Protein AF-A0A7S1T0Q4-F1 (afdb_monomer_lite)

Sequence (195 aa):
PMGANMWEQARIMQGCPAPGSELTEDYNPLEAGLYHAVSLAKGCYIGQETVAKVHNLGAGKQQLWGLYASKACQCGDAVTSADGAKLGTVTSATTKPDGGHFALAYLKCKIKGKEVGLAPGLEVAVAGEPATLAALPYATREFLPQDLPSAKDEKKEAAVEDEDAAAAAKAAKMKAMQERLAAYQAQMAAAKDKK

Structure (mmCIF, N/CA/C/O backbone):
data_AF-A0A7S1T0Q4-F1
#
_entry.id   AF-A0A7S1T0Q4-F1
#
loop_
_atom_site.group_PDB
_atom_site.id
_atom_site.type_symbol
_atom_site.label_atom_id
_atom_site.label_alt_id
_atom_site.label_comp_id
_atom_site.label_asym_id
_atom_site.label_entity_id
_atom_site.label_seq_id
_atom_site.pdbx_PDB_ins_code
_atom_site.Cartn_x
_atom_site.Cartn_y
_atom_site.Cartn_z
_atom_site.occupancy
_atom_site.B_iso_or_equiv
_atom_site.auth_seq_id
_atom_site.auth_comp_id
_atom_site.auth_asym_id
_atom_site.auth_atom_id
_atom_site.pdbx_PDB_model_num
ATOM 1 N N . PRO A 1 1 ? 5.748 -22.481 20.188 1.00 68.25 1 PRO A N 1
ATOM 2 C CA . PRO A 1 1 ? 5.669 -22.165 18.739 1.00 68.25 1 PRO A CA 1
ATOM 3 C C . PRO A 1 1 ? 4.732 -20.969 18.545 1.00 68.25 1 PRO A C 1
ATOM 5 O O . PRO A 1 1 ? 3.729 -20.889 19.249 1.00 68.25 1 PRO A O 1
ATOM 8 N N . MET A 1 2 ? 5.068 -20.031 17.659 1.00 78.50 2 MET A N 1
ATOM 9 C CA . MET A 1 2 ? 4.182 -18.912 17.323 1.00 78.50 2 MET A CA 1
ATOM 10 C C . MET A 1 2 ? 3.090 -19.417 16.365 1.00 78.50 2 MET A C 1
ATOM 12 O O . MET A 1 2 ? 3.409 -20.047 15.361 1.00 78.50 2 MET A O 1
ATOM 16 N N . GLY A 1 3 ? 1.813 -19.211 16.701 1.00 88.81 3 GLY A N 1
ATOM 17 C CA . GLY A 1 3 ? 0.686 -19.605 15.845 1.00 88.81 3 GLY A CA 1
ATOM 18 C C . GLY A 1 3 ? 0.478 -18.647 14.665 1.00 88.81 3 GLY A C 1
ATOM 19 O O . GLY A 1 3 ? 0.919 -17.500 14.718 1.00 88.81 3 GLY A O 1
ATOM 20 N N . ALA A 1 4 ? -0.240 -19.096 13.630 1.00 87.81 4 ALA A N 1
ATOM 21 C CA . ALA A 1 4 ? -0.467 -18.337 12.392 1.00 87.81 4 ALA A CA 1
ATOM 22 C C . ALA A 1 4 ? -1.041 -16.924 12.625 1.00 87.81 4 ALA A C 1
ATOM 24 O O . ALA A 1 4 ? -0.580 -15.967 12.013 1.00 87.81 4 ALA A O 1
ATOM 25 N N . ASN A 1 5 ? -1.968 -16.764 13.574 1.00 88.44 5 ASN A N 1
ATOM 26 C CA . ASN A 1 5 ? -2.568 -15.458 13.886 1.00 88.44 5 ASN A CA 1
ATOM 27 C C . ASN A 1 5 ? -1.550 -14.452 14.442 1.00 88.44 5 ASN A C 1
ATOM 29 O O . ASN A 1 5 ? -1.626 -13.261 14.159 1.00 88.44 5 ASN A O 1
ATOM 33 N N . MET A 1 6 ? -0.591 -14.933 15.234 1.00 90.25 6 MET A N 1
ATOM 34 C CA . MET A 1 6 ? 0.438 -14.087 15.838 1.00 90.25 6 MET A CA 1
ATOM 35 C C . MET A 1 6 ? 1.502 -13.695 14.807 1.00 90.25 6 MET A C 1
ATOM 37 O O . MET A 1 6 ? 1.998 -12.572 14.833 1.00 90.25 6 MET A O 1
ATOM 41 N N . TRP A 1 7 ? 1.796 -14.590 13.859 1.00 91.56 7 TRP A N 1
ATOM 42 C CA . TRP A 1 7 ? 2.614 -14.266 12.693 1.00 91.56 7 TRP A CA 1
ATOM 43 C C . TRP A 1 7 ? 1.954 -13.194 11.819 1.00 91.56 7 TRP A C 1
ATOM 45 O O . TRP A 1 7 ? 2.591 -12.198 11.486 1.00 91.56 7 TRP A O 1
ATOM 55 N N . GLU A 1 8 ? 0.669 -13.361 11.503 1.00 92.25 8 GLU A N 1
ATOM 56 C CA . GLU A 1 8 ? -0.076 -12.406 10.679 1.00 92.25 8 GLU A CA 1
ATOM 57 C C . GLU A 1 8 ? -0.148 -11.028 11.346 1.00 92.25 8 GLU A C 1
ATOM 59 O O . GLU A 1 8 ? 0.110 -10.005 10.715 1.00 92.25 8 GLU A O 1
ATOM 64 N N . GLN A 1 9 ? -0.394 -10.990 12.656 1.00 92.75 9 GLN A N 1
ATOM 65 C CA . GLN A 1 9 ? -0.341 -9.757 13.434 1.00 92.75 9 GLN A CA 1
ATOM 66 C C . GLN A 1 9 ? 1.035 -9.082 13.350 1.00 92.75 9 GLN A C 1
ATOM 68 O O . GLN A 1 9 ? 1.103 -7.882 13.086 1.00 92.75 9 GLN A O 1
ATOM 73 N N . ALA A 1 10 ? 2.126 -9.831 13.531 1.00 92.19 10 ALA A N 1
ATOM 74 C CA . ALA A 1 10 ? 3.478 -9.285 13.442 1.00 92.19 10 ALA A CA 1
ATOM 75 C C . ALA A 1 10 ? 3.794 -8.752 12.034 1.00 92.19 10 ALA A C 1
ATOM 77 O O . ALA A 1 10 ? 4.354 -7.663 11.904 1.00 92.19 10 ALA A O 1
ATOM 78 N N . ARG A 1 11 ? 3.385 -9.475 10.984 1.00 94.00 11 ARG A N 1
ATOM 79 C CA . ARG A 1 11 ? 3.522 -9.054 9.584 1.00 94.00 11 ARG A CA 1
ATOM 80 C C . ARG A 1 11 ? 2.819 -7.723 9.333 1.00 94.00 11 ARG A C 1
ATOM 82 O O . ARG A 1 11 ? 3.442 -6.789 8.824 1.00 94.00 11 ARG A O 1
ATOM 89 N N . ILE A 1 12 ? 1.541 -7.647 9.707 1.00 94.56 12 ILE A N 1
ATOM 90 C CA . ILE A 1 12 ? 0.710 -6.456 9.528 1.00 94.56 12 ILE A CA 1
ATOM 91 C C . ILE A 1 12 ? 1.336 -5.277 10.278 1.00 94.56 12 ILE A C 1
ATOM 93 O O . ILE A 1 12 ? 1.513 -4.217 9.691 1.00 94.56 12 ILE A O 1
ATOM 97 N N . MET A 1 13 ? 1.759 -5.468 11.532 1.00 92.44 13 MET A N 1
ATOM 98 C CA . MET A 1 13 ? 2.399 -4.416 12.334 1.00 92.44 13 MET A CA 1
ATOM 99 C C . MET A 1 13 ? 3.740 -3.931 11.767 1.00 92.44 13 MET A C 1
ATOM 101 O O . MET A 1 13 ? 4.075 -2.760 11.921 1.00 92.44 13 MET A O 1
ATOM 105 N N . GLN A 1 14 ? 4.508 -4.802 11.111 1.00 92.50 14 GLN A N 1
ATOM 106 C CA . GLN A 1 14 ? 5.739 -4.414 10.412 1.00 92.50 14 GLN A CA 1
ATOM 107 C C . GLN A 1 14 ? 5.466 -3.729 9.065 1.00 92.50 14 GLN A C 1
ATOM 109 O O . GLN A 1 14 ? 6.371 -3.126 8.488 1.00 92.50 14 GLN A O 1
ATOM 114 N N . GLY A 1 15 ? 4.236 -3.805 8.551 1.00 92.56 15 GLY A N 1
ATOM 115 C CA . GLY A 1 15 ? 3.901 -3.318 7.217 1.00 92.56 15 GLY A CA 1
ATOM 116 C C . GLY A 1 15 ? 4.471 -4.167 6.093 1.00 92.56 15 GLY A C 1
ATOM 117 O O . GLY A 1 15 ? 4.740 -3.639 5.020 1.00 92.56 15 GLY A O 1
ATOM 118 N N . CYS A 1 16 ? 4.700 -5.457 6.342 1.00 93.50 16 CYS A N 1
ATOM 119 C CA . CYS A 1 16 ? 5.232 -6.368 5.338 1.00 93.50 16 CYS A CA 1
ATOM 120 C C . CYS A 1 16 ? 4.089 -6.856 4.428 1.00 93.50 16 CYS A C 1
ATOM 122 O O . CYS A 1 16 ? 3.198 -7.546 4.924 1.00 93.50 16 CYS A O 1
ATOM 124 N N . PRO A 1 17 ? 4.060 -6.517 3.128 1.00 93.62 17 PRO A N 1
ATOM 125 C CA . PRO A 1 17 ? 2.973 -6.911 2.231 1.00 93.62 17 PRO A CA 1
ATOM 126 C C . PRO A 1 17 ? 2.975 -8.427 1.962 1.00 93.62 17 PRO A C 1
ATOM 128 O O . PRO A 1 17 ? 4.034 -9.051 1.911 1.00 93.62 17 PRO A O 1
ATOM 131 N N . ALA A 1 18 ? 1.791 -9.030 1.795 1.00 93.69 18 ALA A N 1
ATOM 132 C CA . ALA A 1 18 ? 1.636 -10.472 1.566 1.00 93.69 18 ALA A CA 1
ATOM 133 C C . ALA A 1 18 ? 0.936 -10.794 0.238 1.00 93.69 18 ALA A C 1
ATOM 135 O O . ALA A 1 18 ? 0.052 -10.041 -0.188 1.00 93.69 18 ALA A O 1
ATOM 136 N N . PRO A 1 19 ? 1.267 -11.946 -0.381 1.00 92.12 19 PRO A N 1
ATOM 137 C CA . PRO A 1 19 ? 0.495 -12.514 -1.482 1.00 92.12 19 PRO A CA 1
ATOM 138 C C . PRO A 1 19 ? -0.978 -12.690 -1.114 1.00 92.12 19 PRO A C 1
ATOM 140 O O . PRO A 1 19 ? -1.292 -13.221 -0.051 1.00 92.12 19 PRO A O 1
ATOM 143 N N . GLY A 1 20 ? -1.874 -12.263 -2.003 1.00 89.38 20 GLY A N 1
ATOM 144 C CA . GLY A 1 20 ? -3.323 -12.405 -1.822 1.00 89.38 20 GLY A CA 1
ATOM 145 C C . GLY A 1 20 ? -3.986 -11.313 -0.975 1.00 89.38 20 GLY A C 1
ATOM 146 O O . GLY A 1 20 ? -5.212 -11.242 -0.976 1.00 89.38 20 GLY A O 1
ATOM 147 N N . SER A 1 21 ? -3.204 -10.447 -0.320 1.00 90.44 21 SER A N 1
ATOM 148 C CA . SER A 1 21 ? -3.706 -9.265 0.395 1.00 90.44 21 SER A CA 1
ATOM 149 C C . SER A 1 21 ? -3.212 -7.979 -0.268 1.00 90.44 21 SER A C 1
ATOM 151 O O . SER A 1 21 ? -3.942 -7.346 -1.022 1.00 90.44 21 SER A O 1
ATOM 153 N N . GLU A 1 22 ? -1.959 -7.588 -0.021 1.00 93.81 22 GLU A N 1
ATOM 154 C CA . GLU A 1 22 ? -1.372 -6.370 -0.597 1.00 93.81 22 GLU A CA 1
ATOM 155 C C . GLU A 1 22 ? -0.718 -6.624 -1.955 1.00 93.81 22 GLU A C 1
ATOM 157 O O . GLU A 1 22 ? -0.615 -5.702 -2.762 1.00 93.81 22 GLU A O 1
ATOM 162 N N . LEU A 1 23 ? -0.250 -7.852 -2.192 1.00 92.56 23 LEU A N 1
ATOM 163 C CA . LEU A 1 23 ? 0.369 -8.267 -3.447 1.00 92.56 23 LEU A CA 1
ATOM 164 C C . LEU A 1 23 ? -0.668 -9.030 -4.273 1.00 92.56 23 LEU A C 1
ATOM 166 O O . LEU A 1 23 ? -0.784 -10.257 -4.179 1.00 92.56 23 LEU A O 1
ATOM 170 N N . THR A 1 24 ? -1.438 -8.274 -5.049 1.00 91.19 24 THR A N 1
ATOM 171 C CA . THR A 1 24 ? -2.399 -8.771 -6.042 1.00 91.19 24 THR A CA 1
ATOM 172 C C . THR A 1 24 ? -2.023 -8.249 -7.429 1.00 91.19 24 THR A C 1
ATOM 174 O O . THR A 1 24 ? -1.083 -7.468 -7.576 1.00 91.19 24 THR A O 1
ATOM 177 N N . GLU A 1 25 ? -2.760 -8.661 -8.459 1.00 89.31 25 GLU A N 1
ATOM 178 C CA . GLU A 1 25 ? -2.579 -8.156 -9.828 1.00 89.31 25 GLU A CA 1
ATOM 179 C C . GLU A 1 25 ? -2.961 -6.669 -9.974 1.00 89.31 25 GLU A C 1
ATOM 181 O O . GLU A 1 25 ? -2.610 -6.032 -10.967 1.00 89.31 25 GLU A O 1
ATOM 186 N N . ASP A 1 26 ? -3.640 -6.096 -8.975 1.00 87.38 26 ASP A N 1
ATOM 187 C CA . ASP A 1 26 ? -4.112 -4.709 -8.989 1.00 87.38 26 ASP A CA 1
ATOM 188 C C . ASP A 1 26 ? -3.027 -3.693 -8.602 1.00 87.38 26 ASP A C 1
ATOM 190 O O . ASP A 1 26 ? -3.170 -2.498 -8.885 1.00 87.38 26 ASP A O 1
ATOM 194 N N . TYR A 1 27 ? -1.958 -4.149 -7.938 1.00 89.69 27 TYR A N 1
ATOM 195 C CA . TYR A 1 27 ? -0.958 -3.290 -7.306 1.00 89.69 27 TYR A CA 1
ATOM 196 C C . TYR A 1 27 ? 0.444 -3.532 -7.860 1.00 89.69 27 TYR A C 1
ATOM 198 O O . TYR A 1 27 ? 0.892 -4.663 -8.042 1.00 89.69 27 TYR A O 1
ATOM 206 N N . ASN A 1 28 ? 1.183 -2.446 -8.087 1.00 89.94 28 ASN A N 1
ATOM 207 C CA . ASN A 1 28 ? 2.586 -2.536 -8.482 1.00 89.94 28 ASN A CA 1
ATOM 208 C C . ASN A 1 28 ? 3.486 -2.719 -7.238 1.00 89.94 28 ASN A C 1
ATOM 210 O O . ASN A 1 28 ? 3.227 -2.083 -6.212 1.00 89.94 28 ASN A O 1
ATOM 214 N N . PRO A 1 29 ? 4.584 -3.496 -7.317 1.00 90.25 29 PRO A N 1
ATOM 215 C CA . PRO A 1 29 ? 5.586 -3.593 -6.251 1.00 90.25 29 PRO A CA 1
ATOM 216 C C . PRO A 1 29 ? 6.048 -2.250 -5.660 1.00 90.25 29 PRO A C 1
ATOM 218 O O . PRO A 1 29 ? 6.252 -2.146 -4.451 1.00 90.25 29 PRO A O 1
ATOM 221 N N . LEU A 1 30 ? 6.178 -1.203 -6.482 1.00 90.75 30 LEU A N 1
ATOM 222 C CA . LEU A 1 30 ? 6.546 0.131 -5.994 1.00 90.75 30 LEU A CA 1
ATOM 223 C C . LEU A 1 30 ? 5.423 0.774 -5.171 1.00 90.75 30 LEU A C 1
ATOM 225 O O . LEU A 1 30 ? 5.687 1.414 -4.158 1.00 90.75 30 LEU A O 1
ATOM 229 N N . GLU A 1 31 ? 4.161 0.558 -5.542 1.00 91.94 31 GLU A N 1
ATOM 230 C CA . GLU A 1 31 ? 3.016 1.037 -4.756 1.00 91.94 31 GLU A CA 1
ATOM 231 C C . GLU A 1 31 ? 2.938 0.316 -3.400 1.00 91.94 31 GLU A C 1
ATOM 233 O O . GLU A 1 31 ? 2.582 0.936 -2.397 1.00 91.94 31 GLU A O 1
ATOM 238 N N . ALA A 1 32 ? 3.345 -0.958 -3.346 1.00 92.56 32 ALA A N 1
ATOM 239 C CA . ALA A 1 32 ? 3.477 -1.741 -2.114 1.00 92.56 32 ALA A CA 1
ATOM 240 C C . ALA A 1 32 ? 4.683 -1.329 -1.239 1.00 92.56 32 ALA A C 1
ATOM 242 O O . ALA A 1 32 ? 4.847 -1.842 -0.133 1.00 92.56 32 ALA A O 1
ATOM 243 N N . GLY A 1 33 ? 5.534 -0.415 -1.721 1.00 91.00 33 GLY A N 1
ATOM 244 C CA . GLY A 1 33 ? 6.732 0.047 -1.019 1.00 91.00 33 GLY A CA 1
ATOM 245 C C . GLY A 1 33 ? 7.884 -0.963 -1.012 1.00 91.00 33 GLY A C 1
ATOM 246 O O . GLY A 1 33 ? 8.712 -0.969 -0.105 1.00 91.00 33 GLY A O 1
ATOM 247 N N . LEU A 1 34 ? 7.961 -1.820 -2.031 1.00 91.69 34 LEU A N 1
ATOM 248 C CA . LEU A 1 34 ? 9.016 -2.826 -2.187 1.00 91.69 34 LEU A CA 1
ATOM 249 C C . LEU A 1 34 ? 10.209 -2.315 -3.009 1.00 91.69 34 LEU A C 1
ATOM 251 O O . LEU A 1 34 ? 10.830 -3.075 -3.751 1.00 91.69 34 LEU A O 1
ATOM 255 N N . TYR A 1 35 ? 10.565 -1.034 -2.883 1.00 90.25 35 TYR A N 1
ATOM 256 C CA . TYR A 1 35 ? 11.666 -0.437 -3.653 1.00 90.25 35 TYR A CA 1
ATOM 257 C C . TYR A 1 35 ? 13.001 -1.137 -3.383 1.00 90.25 35 TYR A C 1
ATOM 259 O O . TYR A 1 35 ? 13.801 -1.317 -4.291 1.00 90.25 35 TYR A O 1
ATOM 267 N N . HIS A 1 36 ? 13.224 -1.598 -2.151 1.00 88.31 36 HIS A N 1
ATOM 268 C CA . HIS A 1 36 ? 14.421 -2.355 -1.777 1.00 88.31 36 HIS A CA 1
ATOM 269 C C . HIS A 1 36 ? 14.472 -3.777 -2.373 1.00 88.31 36 HIS A C 1
ATOM 271 O O . HIS A 1 36 ? 15.513 -4.430 -2.319 1.00 88.31 36 HIS A O 1
ATOM 277 N N . ALA A 1 37 ? 13.350 -4.303 -2.873 1.00 88.31 37 ALA A N 1
ATOM 278 C CA . ALA A 1 37 ? 13.251 -5.648 -3.443 1.00 88.31 37 ALA A CA 1
ATOM 279 C C . ALA A 1 37 ? 13.296 -5.641 -4.979 1.00 88.31 37 ALA A C 1
ATOM 281 O O . ALA A 1 37 ? 13.348 -6.703 -5.599 1.00 88.31 37 ALA A O 1
ATOM 282 N N . VAL A 1 38 ? 13.285 -4.455 -5.591 1.00 88.38 38 VAL A N 1
ATOM 283 C CA . VAL A 1 38 ? 13.266 -4.264 -7.038 1.00 88.38 38 VAL A CA 1
ATOM 284 C C . VAL A 1 38 ? 14.511 -3.497 -7.456 1.00 88.38 38 VAL A C 1
ATOM 286 O O . VAL A 1 38 ? 14.935 -2.563 -6.788 1.00 88.38 38 VAL A O 1
ATOM 289 N N . SER A 1 39 ? 15.107 -3.893 -8.576 1.00 87.00 39 SER A N 1
ATOM 290 C CA . SER A 1 39 ? 16.299 -3.238 -9.105 1.00 87.00 39 SER A CA 1
ATOM 291 C C . SER A 1 39 ? 16.034 -2.749 -10.512 1.00 87.00 39 SER A C 1
ATOM 293 O O . SER A 1 39 ? 15.504 -3.500 -11.325 1.00 87.00 39 SER A O 1
ATOM 295 N N . LEU A 1 40 ? 16.393 -1.507 -10.809 1.00 85.31 40 LEU A N 1
ATOM 296 C CA . LEU A 1 40 ? 16.330 -0.970 -12.167 1.00 85.31 40 LEU A CA 1
ATOM 297 C C . LEU A 1 40 ? 17.636 -1.236 -12.926 1.00 85.31 40 LEU A C 1
ATOM 299 O O . LEU A 1 40 ? 17.610 -1.358 -14.143 1.00 85.31 40 LEU A O 1
ATOM 303 N N . ALA A 1 41 ? 18.751 -1.396 -12.207 1.00 82.56 41 ALA A N 1
ATOM 304 C CA . ALA A 1 41 ? 20.081 -1.621 -12.775 1.00 82.56 41 ALA A CA 1
ATOM 305 C C . ALA A 1 41 ? 20.406 -3.090 -13.103 1.00 82.56 41 ALA A C 1
ATOM 307 O O . ALA A 1 41 ? 21.362 -3.377 -13.827 1.00 82.56 41 ALA A O 1
ATOM 308 N N . LYS A 1 42 ? 19.664 -4.053 -12.541 1.00 78.50 42 LYS A N 1
ATOM 309 C CA . LYS A 1 42 ? 19.877 -5.476 -12.850 1.00 78.50 42 LYS A CA 1
ATOM 310 C C . LYS A 1 42 ? 19.369 -5.780 -14.264 1.00 78.50 42 LYS A C 1
ATOM 312 O O . LYS A 1 42 ? 18.449 -5.132 -14.752 1.00 78.50 42 LYS A O 1
ATOM 317 N N . GLY A 1 43 ? 20.008 -6.748 -14.929 1.00 77.94 43 GLY A N 1
ATOM 318 C CA . GLY A 1 43 ? 19.675 -7.131 -16.307 1.00 77.94 43 GLY A CA 1
ATOM 319 C C . GLY A 1 43 ? 18.223 -7.596 -16.478 1.00 77.94 43 GLY A C 1
ATOM 320 O O . GLY A 1 43 ? 17.515 -7.764 -15.494 1.00 77.94 43 GLY A O 1
ATOM 321 N N . CYS A 1 44 ? 17.810 -7.846 -17.723 1.00 84.81 44 CYS A N 1
ATOM 322 C CA . CYS A 1 44 ? 16.416 -8.109 -18.100 1.00 84.81 44 CYS A CA 1
ATOM 323 C C . CYS A 1 44 ? 15.735 -9.188 -17.234 1.00 84.81 44 CYS A C 1
ATOM 325 O O . CYS A 1 44 ? 16.030 -10.381 -17.360 1.00 84.81 44 CYS A O 1
ATOM 327 N N . TYR A 1 45 ? 14.807 -8.763 -16.374 1.00 89.44 45 TYR A N 1
ATOM 328 C CA . TYR A 1 45 ? 13.887 -9.641 -15.651 1.00 89.44 45 TYR A CA 1
ATOM 329 C C . TYR A 1 45 ? 12.432 -9.329 -16.007 1.00 89.44 45 TYR A C 1
ATOM 331 O O . TYR A 1 45 ? 12.076 -8.235 -16.450 1.00 89.44 45 TYR A O 1
ATOM 339 N N . ILE A 1 46 ? 11.567 -10.321 -15.804 1.00 88.94 46 ILE A N 1
ATOM 340 C CA . ILE A 1 46 ? 10.146 -10.225 -16.144 1.00 88.94 46 ILE A CA 1
ATOM 341 C C . ILE A 1 46 ? 9.503 -9.082 -15.350 1.00 88.94 46 ILE A C 1
ATOM 343 O O . ILE A 1 46 ? 9.565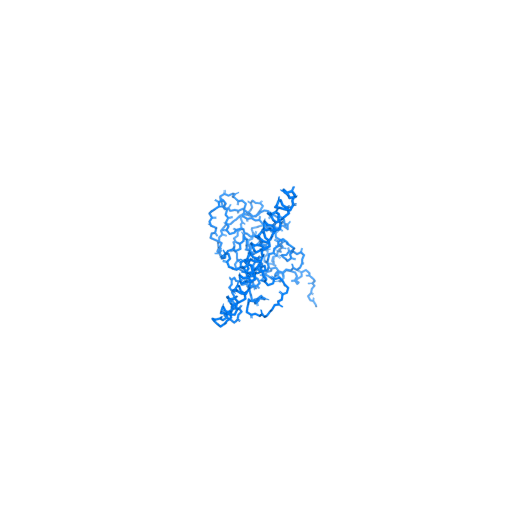 -9.054 -14.123 1.00 88.94 46 ILE A O 1
ATOM 347 N N . GLY A 1 47 ? 8.861 -8.153 -16.059 1.00 84.94 47 GLY A N 1
ATOM 348 C CA . GLY A 1 47 ? 8.158 -7.018 -15.458 1.00 84.94 47 GLY A CA 1
ATOM 349 C C . GLY A 1 47 ? 9.019 -5.774 -15.213 1.00 84.94 47 GLY A C 1
ATOM 350 O O . GLY A 1 47 ? 8.463 -4.746 -14.823 1.00 84.94 47 GLY A O 1
ATOM 351 N N . GLN A 1 48 ? 10.328 -5.815 -15.499 1.00 87.56 48 GLN A N 1
ATOM 352 C CA . GLN A 1 48 ? 11.231 -4.666 -15.337 1.00 87.56 48 GLN A CA 1
ATOM 353 C C . GLN A 1 48 ? 10.742 -3.425 -16.092 1.00 87.56 48 GLN A C 1
ATOM 355 O O . GLN A 1 48 ? 10.704 -2.341 -15.519 1.00 87.56 48 GLN A O 1
ATOM 360 N N . GLU A 1 49 ? 10.283 -3.583 -17.336 1.00 86.69 49 GLU A N 1
ATOM 361 C CA . GLU A 1 49 ? 9.753 -2.476 -18.147 1.00 86.69 49 GLU A CA 1
ATOM 362 C C . GLU A 1 49 ? 8.578 -1.762 -17.465 1.00 86.69 49 GLU A C 1
ATOM 364 O O . GLU A 1 49 ? 8.469 -0.536 -17.490 1.00 86.69 49 GLU A O 1
ATOM 369 N N . THR A 1 50 ? 7.697 -2.526 -16.813 1.00 86.38 50 THR A N 1
ATOM 370 C CA . THR A 1 50 ? 6.520 -1.968 -16.135 1.00 86.38 50 THR A CA 1
ATOM 371 C C . THR A 1 50 ? 6.931 -1.177 -14.898 1.00 86.38 50 THR A C 1
ATOM 373 O O . THR A 1 50 ? 6.403 -0.091 -14.656 1.00 86.38 50 THR A O 1
ATOM 376 N N . VAL A 1 51 ? 7.900 -1.686 -14.135 1.00 87.44 51 VAL A N 1
ATOM 377 C CA . VAL A 1 51 ? 8.462 -0.985 -12.975 1.00 87.44 51 VAL A CA 1
ATOM 378 C C . VAL A 1 51 ? 9.192 0.285 -13.416 1.00 87.44 51 VAL A C 1
ATOM 380 O O . VAL A 1 51 ? 8.910 1.357 -12.880 1.00 87.44 51 VAL A O 1
ATOM 383 N N . ALA A 1 52 ? 10.078 0.190 -14.409 1.00 85.88 52 ALA A N 1
ATOM 384 C CA . ALA A 1 52 ? 10.845 1.320 -14.929 1.00 85.88 52 ALA A CA 1
ATOM 385 C C . ALA A 1 52 ? 9.923 2.431 -15.447 1.00 85.88 52 ALA A C 1
ATOM 387 O O . ALA A 1 52 ? 10.113 3.605 -15.137 1.00 85.88 52 ALA A O 1
ATOM 388 N N . LYS A 1 53 ? 8.842 2.065 -16.144 1.00 86.25 53 LYS A N 1
ATOM 389 C CA . LYS A 1 53 ? 7.827 3.017 -16.603 1.00 86.25 53 LYS A CA 1
ATOM 390 C C . LYS A 1 53 ? 7.141 3.750 -15.452 1.00 86.25 53 LYS A C 1
ATOM 392 O O . LYS A 1 53 ? 6.950 4.961 -15.535 1.00 86.25 53 LYS A O 1
ATOM 397 N N . VAL A 1 54 ? 6.762 3.041 -14.386 1.00 86.12 54 VAL A N 1
ATOM 398 C CA . VAL A 1 54 ? 6.150 3.666 -13.201 1.00 86.12 54 VAL A CA 1
ATOM 399 C C . VAL A 1 54 ? 7.140 4.589 -12.493 1.00 86.12 54 VAL A C 1
ATOM 401 O O . VAL A 1 54 ? 6.754 5.689 -12.102 1.00 86.12 54 VAL A O 1
ATOM 404 N N . HIS A 1 55 ? 8.409 4.189 -12.391 1.00 84.81 55 HIS A N 1
ATOM 405 C CA . HIS A 1 55 ? 9.467 5.035 -11.845 1.00 84.81 55 HIS A CA 1
ATOM 406 C C . HIS A 1 55 ? 9.667 6.319 -12.668 1.00 84.81 55 HIS A C 1
ATOM 408 O O . HIS A 1 55 ? 9.643 7.411 -12.107 1.00 84.81 55 HIS A O 1
ATOM 414 N N . ASN A 1 56 ? 9.767 6.209 -13.996 1.00 83.69 56 ASN A N 1
ATOM 415 C CA . ASN A 1 56 ? 10.005 7.348 -14.891 1.00 83.69 56 ASN A CA 1
ATOM 416 C C . ASN A 1 56 ? 8.839 8.348 -14.917 1.00 83.69 56 ASN A C 1
ATOM 418 O O . ASN A 1 56 ? 9.041 9.537 -15.148 1.00 83.69 56 ASN A O 1
ATOM 422 N N . LEU A 1 57 ? 7.613 7.890 -14.645 1.00 82.81 57 LEU A N 1
ATOM 423 C CA . LEU A 1 57 ? 6.444 8.761 -14.481 1.00 82.81 57 LEU A CA 1
ATOM 424 C C . LEU A 1 57 ? 6.466 9.558 -13.162 1.00 82.81 57 LEU A C 1
ATOM 426 O O . LEU A 1 57 ? 5.652 10.466 -12.988 1.00 82.81 57 LEU A O 1
ATOM 430 N N . GLY A 1 58 ? 7.378 9.241 -12.237 1.00 68.12 58 GLY A N 1
ATOM 431 C CA . GLY A 1 58 ? 7.692 10.044 -11.054 1.00 68.12 58 GLY A CA 1
ATOM 432 C C . GLY A 1 58 ? 6.689 9.967 -9.901 1.00 68.12 58 GLY 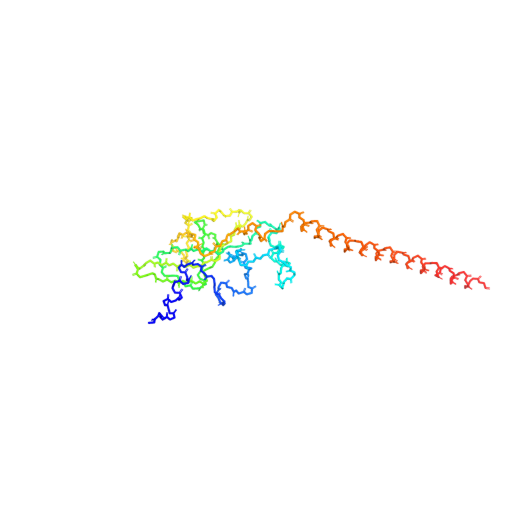A C 1
ATOM 433 O O . GLY A 1 58 ? 6.957 10.515 -8.837 1.00 68.12 58 GLY A O 1
ATOM 434 N N . ALA A 1 59 ? 5.546 9.295 -10.061 1.00 64.75 59 ALA A N 1
ATOM 435 C CA . ALA A 1 59 ? 4.606 9.072 -8.964 1.00 64.75 59 ALA A CA 1
ATOM 436 C C . ALA A 1 59 ? 3.698 7.863 -9.221 1.00 64.75 59 ALA A C 1
ATOM 438 O O . ALA A 1 59 ? 2.979 7.810 -10.224 1.00 64.75 59 ALA A O 1
ATOM 439 N N . GLY A 1 60 ? 3.675 6.927 -8.268 1.00 73.81 60 GLY A N 1
ATOM 440 C CA . GLY A 1 60 ? 2.644 5.891 -8.198 1.00 73.81 60 GLY A CA 1
ATOM 441 C C . GLY A 1 60 ? 1.253 6.509 -8.026 1.00 73.81 60 GLY A C 1
ATOM 442 O O . GLY A 1 60 ? 1.101 7.622 -7.513 1.00 73.81 60 GLY A O 1
ATOM 443 N N . LYS A 1 61 ? 0.207 5.798 -8.462 1.00 86.50 61 LYS A N 1
ATOM 444 C CA . LYS A 1 61 ? -1.176 6.294 -8.318 1.00 86.50 61 LYS A CA 1
ATOM 445 C C . LYS A 1 61 ? -1.621 6.257 -6.857 1.00 86.50 61 LYS A C 1
ATOM 447 O O . LYS A 1 61 ? -2.470 7.048 -6.436 1.00 86.50 61 LYS A O 1
ATOM 452 N N . GLN A 1 62 ? -1.042 5.330 -6.108 1.00 91.62 62 GLN A N 1
ATOM 453 C CA . GLN A 1 62 ? -1.330 5.030 -4.719 1.00 91.62 62 GLN A CA 1
ATOM 454 C C . GLN A 1 62 ? -0.090 4.458 -4.032 1.00 91.62 62 GLN A C 1
ATOM 456 O O . GLN A 1 62 ? 0.859 4.038 -4.690 1.00 91.62 62 GLN A O 1
ATOM 461 N N . GLN A 1 63 ? -0.109 4.447 -2.706 1.00 93.06 63 GLN A N 1
ATOM 462 C CA . GLN A 1 63 ? 0.958 3.922 -1.865 1.00 93.06 63 GLN A CA 1
ATOM 463 C C . GLN A 1 63 ? 0.373 3.148 -0.692 1.00 93.06 63 GLN A C 1
ATOM 465 O O . GLN A 1 63 ? -0.665 3.533 -0.149 1.00 93.06 63 GLN A O 1
ATOM 470 N N . LEU A 1 64 ? 1.065 2.092 -0.277 1.00 95.12 64 LEU A N 1
ATOM 471 C CA . LEU A 1 64 ? 0.753 1.350 0.935 1.00 95.12 64 LEU A CA 1
ATOM 472 C C . LEU A 1 64 ? 1.170 2.148 2.181 1.00 95.12 64 LEU A C 1
ATOM 474 O O . LEU A 1 64 ? 2.286 2.678 2.277 1.00 95.12 64 LEU A O 1
ATOM 478 N N . TRP A 1 65 ? 0.252 2.232 3.139 1.00 95.75 65 TRP A N 1
ATOM 479 C CA . TRP A 1 65 ? 0.419 2.941 4.404 1.00 95.75 65 TRP A CA 1
ATOM 480 C C . TRP A 1 65 ? -0.162 2.150 5.571 1.00 95.75 65 TRP A C 1
ATOM 482 O O . TRP A 1 65 ? -1.101 1.371 5.408 1.00 95.75 65 TRP A O 1
ATOM 492 N N . GLY A 1 66 ? 0.395 2.393 6.757 1.00 95.81 66 GLY A N 1
ATOM 493 C CA . GLY A 1 66 ? -0.170 1.933 8.017 1.00 95.81 66 GLY A CA 1
ATOM 494 C C . GLY A 1 66 ? -1.176 2.938 8.558 1.00 95.81 66 GLY A C 1
ATOM 495 O O . GLY A 1 66 ? -1.027 4.142 8.349 1.00 95.81 66 GLY A O 1
ATOM 496 N N . LEU A 1 67 ? -2.180 2.452 9.275 1.00 95.88 67 LEU A N 1
ATOM 497 C CA . LEU A 1 67 ? -3.229 3.252 9.892 1.00 95.88 67 LEU A CA 1
ATOM 498 C C . LEU A 1 67 ? -3.415 2.809 11.339 1.00 95.88 67 LEU A C 1
ATOM 500 O O . LEU A 1 67 ? -3.732 1.649 11.594 1.00 95.88 67 LEU A O 1
ATOM 504 N N . TYR A 1 68 ? -3.256 3.734 12.282 1.00 95.50 68 TYR A N 1
ATOM 505 C CA . TYR A 1 68 ? -3.738 3.556 13.648 1.00 95.50 68 TYR A CA 1
ATOM 506 C C . TYR A 1 68 ? -5.199 3.971 13.701 1.00 95.50 68 TYR A C 1
ATOM 508 O O . TYR A 1 68 ? -5.491 5.158 13.599 1.00 95.50 68 TYR A O 1
ATOM 516 N N . ALA A 1 69 ? -6.105 3.009 13.832 1.00 94.06 69 ALA A N 1
ATOM 517 C CA . ALA A 1 69 ? -7.539 3.270 13.869 1.00 94.06 69 ALA A CA 1
ATOM 518 C C . ALA A 1 69 ? -8.066 3.273 15.308 1.00 94.06 69 ALA A C 1
ATOM 520 O O . ALA A 1 69 ? -7.569 2.541 16.168 1.00 94.06 69 ALA A O 1
ATOM 521 N N . SER A 1 70 ? -9.101 4.076 15.565 1.00 91.81 70 SER A N 1
ATOM 522 C CA . SER A 1 70 ? -9.804 4.087 16.854 1.00 91.81 70 SER A CA 1
ATOM 523 C C . SER A 1 70 ? -10.624 2.816 17.102 1.00 91.81 70 SER A C 1
ATOM 525 O O . SER A 1 70 ? -10.883 2.470 18.253 1.00 91.81 70 SER A O 1
ATOM 527 N N . LYS A 1 71 ? -11.028 2.115 16.035 1.00 92.19 71 LYS A N 1
ATOM 528 C CA . LYS A 1 71 ? -11.824 0.880 16.072 1.00 92.19 71 LYS A CA 1
ATOM 529 C C . LYS A 1 71 ? -11.238 -0.191 15.160 1.00 92.19 71 LYS A C 1
ATOM 531 O O . LYS A 1 71 ? -10.420 0.094 14.288 1.00 92.19 71 LYS A O 1
ATOM 536 N N . ALA A 1 72 ? -11.671 -1.432 15.372 1.00 91.75 72 ALA A N 1
ATOM 537 C CA . ALA A 1 72 ? -11.289 -2.556 14.531 1.00 91.75 72 ALA A CA 1
ATOM 538 C C . ALA A 1 72 ? -11.735 -2.319 13.082 1.00 91.75 72 ALA A C 1
ATOM 540 O O . ALA A 1 72 ? -12.912 -2.067 12.828 1.00 91.75 72 ALA A O 1
ATOM 541 N N . CYS A 1 73 ? -10.790 -2.427 12.151 1.00 93.00 73 CYS A N 1
ATOM 542 C CA . CYS A 1 73 ? -11.048 -2.328 10.718 1.00 93.00 73 CYS A CA 1
ATOM 543 C C . CYS A 1 73 ? -11.207 -3.717 10.100 1.00 93.00 73 CYS A C 1
ATOM 545 O O . CYS A 1 73 ? -10.706 -4.715 10.627 1.00 93.00 73 CYS A O 1
ATOM 547 N N . GLN A 1 74 ? -11.851 -3.764 8.942 1.00 93.12 74 GLN A N 1
ATOM 548 C CA . GLN A 1 74 ? -11.975 -4.945 8.104 1.00 93.12 74 GLN A CA 1
ATOM 549 C C . GLN A 1 74 ? -11.324 -4.705 6.738 1.00 93.12 74 GLN A C 1
ATOM 551 O O . GLN A 1 74 ? -11.183 -3.574 6.268 1.00 93.12 74 GLN A O 1
ATOM 556 N N . CYS A 1 75 ? -10.903 -5.791 6.090 1.00 93.69 75 CYS A N 1
ATOM 557 C CA . CYS A 1 75 ? -10.471 -5.729 4.697 1.00 93.69 75 CYS A CA 1
ATOM 558 C C . CYS A 1 75 ? -11.622 -5.199 3.827 1.00 93.69 75 CYS A C 1
ATOM 560 O O . CYS A 1 75 ? -12.764 -5.638 3.961 1.00 93.69 75 CYS A O 1
ATOM 562 N N . GLY A 1 76 ? -11.314 -4.246 2.950 1.00 93.50 76 GLY A N 1
ATOM 563 C CA . GLY A 1 76 ? -12.278 -3.569 2.087 1.00 93.50 76 GLY A CA 1
ATOM 564 C C . GLY A 1 76 ? -12.836 -2.260 2.649 1.00 93.50 76 GLY A C 1
ATOM 565 O O . GLY A 1 76 ? -13.458 -1.513 1.888 1.00 93.50 76 GLY A O 1
ATOM 566 N N . ASP A 1 77 ? -12.579 -1.928 3.920 1.00 95.44 77 ASP A N 1
ATOM 567 C CA . ASP A 1 77 ? -13.040 -0.666 4.501 1.00 95.44 77 ASP A CA 1
ATOM 568 C C . ASP A 1 77 ? -12.499 0.533 3.719 1.00 95.44 77 ASP A C 1
ATOM 570 O O . ASP A 1 77 ? -11.320 0.608 3.356 1.00 95.44 77 ASP A O 1
ATOM 574 N N . ALA A 1 78 ? -13.376 1.498 3.446 1.00 95.94 78 ALA A N 1
ATOM 575 C CA . ALA A 1 78 ? -12.998 2.703 2.728 1.00 95.94 78 ALA A CA 1
ATOM 576 C C . ALA A 1 78 ? -12.215 3.650 3.641 1.00 95.94 78 ALA A C 1
ATOM 578 O O . ALA A 1 78 ? -12.656 3.965 4.748 1.00 95.94 78 ALA A O 1
ATOM 579 N N . VAL A 1 79 ? -11.095 4.159 3.127 1.00 95.81 79 VAL A N 1
ATOM 580 C CA . VAL A 1 79 ? -10.325 5.228 3.765 1.00 95.81 79 VAL A CA 1
ATOM 581 C C . VAL A 1 79 ? -10.686 6.555 3.112 1.00 95.81 79 VAL A C 1
ATOM 583 O O . VAL A 1 79 ? -10.632 6.685 1.884 1.00 95.81 79 VAL A O 1
ATOM 586 N N . THR A 1 80 ? -11.043 7.549 3.917 1.00 94.94 80 THR A N 1
ATOM 587 C CA . THR A 1 80 ? -11.420 8.896 3.481 1.00 94.94 80 THR A CA 1
ATOM 588 C C . THR A 1 80 ? -10.525 9.954 4.113 1.00 94.94 80 THR A C 1
ATOM 590 O O . THR A 1 80 ? -10.086 9.816 5.249 1.00 94.94 80 THR A O 1
ATOM 593 N N . SER A 1 81 ? -10.258 11.028 3.376 1.00 91.31 81 SER A N 1
ATOM 594 C CA . SER A 1 81 ? -9.604 12.232 3.895 1.00 91.31 81 SER A CA 1
ATOM 595 C C . SER A 1 81 ? -10.515 12.961 4.893 1.00 91.31 81 SER A C 1
ATOM 597 O O . SER A 1 81 ? -11.722 12.713 4.909 1.00 91.31 81 SER A O 1
ATOM 599 N N . ALA A 1 82 ? -9.959 13.897 5.667 1.00 83.12 82 ALA A N 1
ATOM 600 C CA . ALA A 1 82 ? -10.717 14.810 6.526 1.00 83.12 82 ALA A CA 1
ATOM 601 C C . ALA A 1 82 ? -11.833 15.560 5.766 1.00 83.12 82 ALA A C 1
ATOM 603 O O . ALA A 1 82 ? -12.910 15.782 6.308 1.00 83.12 82 ALA A O 1
ATOM 604 N N . ASP A 1 83 ? -11.626 15.847 4.475 1.00 83.19 83 ASP A N 1
ATOM 605 C CA . ASP A 1 83 ? -12.625 16.480 3.598 1.00 83.19 83 ASP A CA 1
ATOM 606 C C . ASP A 1 83 ? -13.728 15.511 3.108 1.00 83.19 83 ASP A C 1
ATOM 608 O O . ASP A 1 83 ? -14.536 15.853 2.242 1.00 83.19 83 ASP A O 1
ATOM 612 N N . GLY A 1 84 ? -13.727 14.256 3.571 1.00 85.69 84 GLY A N 1
ATOM 613 C CA . GLY A 1 84 ? -14.667 13.206 3.162 1.00 85.69 84 GLY A CA 1
ATOM 614 C C . GLY A 1 84 ? -14.375 12.572 1.795 1.00 85.69 84 GLY A C 1
ATOM 615 O O . GLY A 1 84 ? -15.128 11.720 1.323 1.00 85.69 84 GLY A O 1
ATOM 616 N N . ALA A 1 85 ? -13.282 12.949 1.127 1.00 90.81 85 ALA A N 1
ATOM 617 C CA . ALA A 1 85 ? -12.905 12.366 -0.159 1.00 90.81 85 ALA A CA 1
ATOM 618 C C . ALA A 1 85 ? -12.300 10.961 0.008 1.00 90.81 85 ALA A C 1
ATOM 620 O O . ALA A 1 85 ? -11.414 10.764 0.835 1.00 90.81 85 ALA A O 1
ATOM 621 N N . LYS A 1 86 ? -12.715 9.989 -0.816 1.00 93.44 86 LYS A N 1
ATOM 622 C CA . LYS A 1 86 ? -12.163 8.622 -0.785 1.00 93.44 86 LYS A CA 1
ATOM 623 C C . LYS A 1 86 ? -10.682 8.610 -1.186 1.00 93.44 86 LYS A C 1
ATOM 625 O O . LYS A 1 86 ? -10.353 8.832 -2.353 1.00 93.44 86 LYS A O 1
ATOM 630 N N . LEU A 1 87 ? -9.820 8.299 -0.219 1.00 93.56 87 LEU A N 1
ATOM 631 C CA . LEU A 1 87 ? -8.378 8.114 -0.382 1.00 93.56 87 LEU A CA 1
ATOM 632 C C . LEU A 1 87 ? -8.037 6.705 -0.846 1.00 93.56 87 LEU A C 1
ATOM 634 O O . LEU A 1 87 ? -7.142 6.552 -1.670 1.00 93.56 87 LEU A O 1
ATOM 638 N N . GLY A 1 88 ? -8.757 5.686 -0.377 1.00 94.38 88 GLY A N 1
ATOM 639 C CA . GLY A 1 88 ? -8.415 4.315 -0.727 1.00 94.38 88 GLY A CA 1
ATOM 640 C C . GLY A 1 88 ? -9.164 3.258 0.065 1.00 94.38 88 GLY A C 1
ATOM 641 O O . GLY A 1 88 ? -10.335 3.462 0.402 1.00 94.38 88 GLY A O 1
ATOM 642 N N . THR A 1 89 ? -8.510 2.122 0.297 1.00 95.75 89 THR A N 1
ATOM 643 C CA . THR A 1 89 ? -9.119 0.925 0.895 1.00 95.75 89 THR A CA 1
ATOM 644 C C . THR A 1 89 ? -8.143 0.176 1.793 1.00 95.75 89 THR A C 1
ATOM 646 O O . THR A 1 89 ? -6.960 0.057 1.468 1.00 95.75 89 THR A O 1
ATOM 649 N N . VAL A 1 90 ? -8.662 -0.351 2.900 1.00 96.81 90 VAL A N 1
ATOM 650 C CA . VAL A 1 90 ? -7.948 -1.246 3.816 1.00 96.81 90 VAL A CA 1
ATOM 651 C C . VAL A 1 90 ? -7.778 -2.620 3.175 1.00 96.81 90 VAL A C 1
ATOM 653 O O . VAL A 1 90 ? -8.726 -3.160 2.609 1.00 96.81 90 VAL A O 1
ATOM 656 N N . THR A 1 91 ? -6.583 -3.193 3.280 1.00 95.62 91 THR A N 1
ATOM 657 C CA . THR A 1 91 ? -6.249 -4.529 2.764 1.00 95.62 91 THR A CA 1
ATOM 658 C C . THR A 1 91 ? -6.127 -5.553 3.887 1.00 95.62 91 THR A C 1
ATOM 660 O O . THR A 1 91 ? -6.687 -6.641 3.797 1.00 95.62 91 THR A O 1
ATOM 663 N N . SER A 1 92 ? -5.455 -5.191 4.980 1.00 95.00 92 SER A N 1
ATOM 664 C CA . SER A 1 92 ? -5.254 -6.060 6.142 1.00 95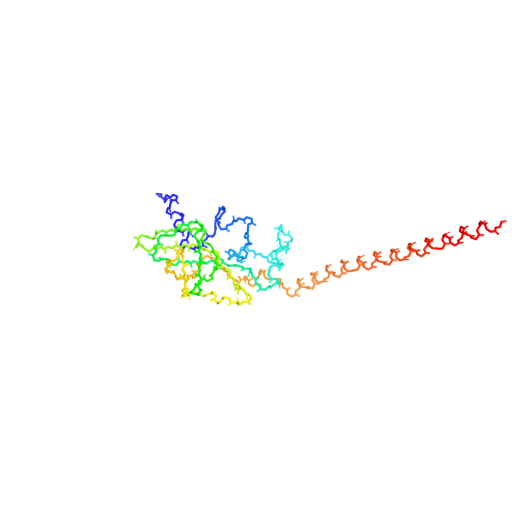.00 92 SER A CA 1
ATOM 665 C C . SER A 1 92 ? -5.447 -5.278 7.433 1.00 95.00 92 SER A C 1
ATOM 667 O O . SER A 1 92 ? -5.090 -4.107 7.507 1.00 95.00 92 SER A O 1
ATOM 669 N N . ALA A 1 93 ? -5.978 -5.920 8.470 1.00 95.25 93 ALA A N 1
ATOM 670 C CA . ALA A 1 93 ? -6.207 -5.288 9.764 1.00 95.25 93 ALA A CA 1
ATOM 671 C C . ALA A 1 93 ? -5.896 -6.250 10.909 1.00 95.25 93 ALA A C 1
ATOM 673 O O . ALA A 1 93 ? -6.083 -7.460 10.802 1.00 95.25 93 ALA A O 1
ATOM 674 N N . THR A 1 94 ? -5.414 -5.700 12.017 1.00 94.50 94 THR A N 1
ATOM 675 C CA . THR A 1 94 ? -5.110 -6.443 13.233 1.00 94.50 94 THR A CA 1
ATOM 676 C C . THR A 1 94 ? -5.396 -5.602 14.471 1.00 94.50 94 THR A C 1
ATOM 678 O O . THR A 1 94 ? -5.422 -4.371 14.432 1.00 94.50 94 THR A O 1
ATOM 681 N N . THR A 1 95 ? -5.613 -6.278 15.593 1.00 92.81 95 THR A N 1
ATOM 682 C CA . THR A 1 95 ? -5.759 -5.638 16.903 1.00 92.81 95 THR A CA 1
ATOM 683 C C . THR A 1 95 ? -4.541 -5.984 17.732 1.00 92.81 95 THR A C 1
ATOM 685 O O . THR A 1 95 ? -4.188 -7.154 17.858 1.00 92.81 95 THR A O 1
ATOM 688 N N . LYS A 1 96 ? -3.868 -4.970 18.260 1.00 87.62 96 LYS A N 1
ATOM 689 C CA . LYS A 1 96 ? -2.702 -5.110 19.122 1.00 87.62 96 LYS A CA 1
ATOM 690 C C . LYS A 1 96 ? -3.101 -5.653 20.503 1.00 87.62 96 LYS A C 1
ATOM 692 O O . LYS A 1 96 ? -4.245 -5.481 20.926 1.00 87.62 96 LYS A O 1
ATOM 697 N N . PRO A 1 97 ? -2.159 -6.254 21.250 1.00 85.12 97 PRO A N 1
ATOM 698 C CA . PRO A 1 97 ? -2.428 -6.734 22.608 1.00 85.12 97 PRO A CA 1
ATOM 699 C C . PRO A 1 97 ? -2.802 -5.623 23.601 1.00 85.12 97 PRO A C 1
ATOM 701 O O . PRO A 1 97 ? -3.452 -5.900 24.602 1.00 85.12 97 PRO A O 1
ATOM 704 N N . ASP A 1 98 ? -2.401 -4.378 23.326 1.00 86.00 98 ASP A N 1
ATOM 705 C CA . ASP A 1 98 ? -2.734 -3.186 24.119 1.00 86.00 98 ASP A CA 1
ATOM 706 C C . ASP A 1 98 ? -4.157 -2.651 23.852 1.00 86.00 98 ASP A C 1
ATOM 708 O O . ASP A 1 98 ? -4.572 -1.671 24.468 1.00 86.00 98 ASP A O 1
ATOM 712 N N . GLY A 1 99 ? -4.909 -3.290 22.947 1.00 85.88 99 GLY A N 1
ATOM 713 C CA . GLY A 1 99 ? -6.247 -2.873 22.528 1.00 85.88 99 GLY A CA 1
ATOM 714 C C . GLY A 1 99 ? -6.265 -1.871 21.370 1.00 85.88 99 GLY A C 1
ATOM 715 O O . GLY A 1 99 ? -7.342 -1.537 20.890 1.00 85.88 99 GLY A O 1
ATOM 716 N N . GLY A 1 100 ? -5.109 -1.407 20.883 1.00 91.50 100 GLY A N 1
ATOM 717 C CA . GLY A 1 100 ? -5.040 -0.524 19.720 1.00 91.50 100 GLY A CA 1
ATOM 718 C C . GLY A 1 100 ? -5.302 -1.261 18.405 1.00 91.50 100 GLY A C 1
ATOM 719 O O . GLY A 1 100 ? -4.918 -2.418 18.242 1.00 91.50 100 GLY A O 1
ATOM 720 N N . HIS A 1 101 ? -5.884 -0.586 17.416 1.00 94.62 101 HIS A N 1
ATOM 721 C CA . HIS A 1 101 ? -6.127 -1.176 16.097 1.00 94.62 101 HIS A CA 1
ATOM 722 C C . HIS A 1 101 ? -5.119 -0.663 15.072 1.00 94.62 101 HIS A C 1
ATOM 724 O O . HIS A 1 101 ? -4.779 0.523 15.048 1.00 94.62 101 HIS A O 1
ATOM 730 N N . PHE A 1 102 ? -4.611 -1.571 14.240 1.00 95.44 102 PHE A N 1
ATOM 731 C CA . PHE A 1 102 ? -3.675 -1.244 13.173 1.00 95.44 102 PHE A CA 1
ATOM 732 C C . PHE A 1 102 ? -4.102 -1.895 11.865 1.00 95.44 102 PHE A C 1
ATOM 734 O O . PHE A 1 102 ? -4.435 -3.079 11.836 1.00 95.44 102 PHE A O 1
ATOM 741 N N . ALA A 1 103 ? -4.069 -1.132 10.782 1.00 96.06 103 ALA A N 1
ATOM 742 C CA . ALA A 1 103 ? -4.441 -1.607 9.461 1.00 96.06 103 ALA A CA 1
ATOM 743 C C . ALA A 1 103 ? -3.430 -1.175 8.400 1.00 96.06 103 ALA A C 1
ATOM 745 O O . ALA A 1 103 ? -2.748 -0.164 8.546 1.00 96.06 103 ALA A O 1
ATOM 746 N N . LEU A 1 104 ? -3.359 -1.947 7.322 1.00 96.50 104 LEU A N 1
ATOM 747 C CA . LEU A 1 104 ? -2.676 -1.599 6.086 1.00 96.50 104 LEU A CA 1
ATOM 748 C C . LEU A 1 104 ? -3.713 -1.164 5.062 1.00 96.50 104 LEU A C 1
ATOM 750 O O . LEU A 1 104 ? -4.774 -1.777 4.943 1.00 96.50 104 LEU A O 1
ATOM 754 N N . ALA A 1 105 ? -3.408 -0.100 4.333 1.00 96.19 105 ALA A N 1
ATOM 755 C CA . ALA A 1 105 ? -4.287 0.426 3.306 1.00 96.19 105 ALA A CA 1
ATOM 756 C C . ALA A 1 105 ? -3.492 1.020 2.149 1.00 96.19 105 ALA A C 1
ATOM 758 O O . ALA A 1 105 ? -2.458 1.660 2.351 1.00 96.19 105 ALA A O 1
ATOM 759 N N . TYR A 1 106 ? -4.027 0.873 0.941 1.00 95.38 106 TYR A N 1
ATOM 760 C CA . TYR A 1 106 ? -3.559 1.632 -0.211 1.00 95.38 106 TYR A CA 1
ATOM 761 C C . TYR A 1 106 ? -4.246 2.988 -0.235 1.00 95.38 106 TYR A C 1
ATOM 763 O O . TYR A 1 106 ? -5.473 3.056 -0.223 1.00 95.38 106 TYR A O 1
ATOM 771 N N . LEU A 1 107 ? -3.461 4.061 -0.291 1.00 94.62 107 LEU A N 1
ATOM 772 C CA . LEU A 1 107 ? -3.935 5.442 -0.322 1.00 94.62 107 LEU A CA 1
ATOM 773 C C . LEU A 1 107 ? -3.474 6.126 -1.601 1.00 94.62 107 LEU A C 1
ATOM 775 O O . LEU A 1 107 ? -2.302 6.060 -1.961 1.00 94.62 107 LEU A O 1
ATOM 779 N N . LYS A 1 108 ? -4.387 6.815 -2.282 1.00 93.12 108 LYS A N 1
ATOM 780 C CA . LYS A 1 108 ? -4.084 7.574 -3.496 1.00 93.12 108 LYS A CA 1
ATOM 781 C C . LYS A 1 108 ? -3.216 8.785 -3.185 1.00 93.12 108 LYS A C 1
ATOM 783 O O . LYS A 1 108 ? -3.559 9.589 -2.321 1.00 93.12 108 LYS A O 1
ATOM 788 N N . CYS A 1 109 ? -2.170 8.978 -3.983 1.00 89.81 109 CYS A N 1
ATOM 789 C CA . CYS A 1 109 ? -1.306 10.157 -3.884 1.00 89.81 109 CYS A CA 1
ATOM 790 C C . CYS A 1 109 ? -1.960 11.406 -4.492 1.00 89.81 109 CYS A C 1
ATOM 792 O O . CYS A 1 109 ? -1.548 12.524 -4.201 1.00 89.81 109 CYS A O 1
ATOM 794 N N . LYS A 1 110 ? -2.977 11.239 -5.353 1.00 87.81 110 LYS A N 1
ATOM 795 C CA . LYS A 1 110 ? -3.693 12.346 -6.002 1.00 87.81 110 LYS A CA 1
ATOM 796 C C . LYS A 1 110 ? -5.206 12.144 -5.952 1.00 87.81 110 LYS A C 1
ATOM 798 O O . LYS A 1 110 ? -5.719 11.104 -6.366 1.00 87.81 110 LYS A O 1
ATOM 803 N N . ILE A 1 111 ? -5.932 13.175 -5.525 1.00 85.88 111 ILE A N 1
ATOM 804 C CA . ILE A 1 111 ? -7.399 13.239 -5.565 1.00 85.88 111 ILE A CA 1
ATOM 805 C C . ILE A 1 111 ? -7.811 14.451 -6.395 1.00 85.88 111 ILE A C 1
ATOM 807 O O . ILE A 1 111 ? -7.453 15.581 -6.078 1.00 85.88 111 ILE A O 1
ATOM 811 N N . LYS A 1 112 ? -8.601 14.232 -7.457 1.00 81.25 112 LYS A N 1
ATOM 812 C CA . LYS A 1 112 ? -9.112 15.302 -8.343 1.00 81.25 112 LYS A CA 1
ATOM 813 C C . LYS A 1 112 ? -8.006 16.262 -8.834 1.00 81.25 112 LYS A C 1
ATOM 815 O O . LYS A 1 112 ? -8.214 17.468 -8.908 1.00 81.25 112 LYS A O 1
ATOM 820 N N . GLY A 1 113 ? -6.817 15.728 -9.126 1.00 78.75 113 GLY A N 1
ATOM 821 C CA . GLY A 1 113 ? -5.658 16.503 -9.588 1.00 78.75 113 GLY A CA 1
ATOM 822 C C . GLY A 1 113 ? -4.867 17.224 -8.491 1.00 78.75 113 GLY A C 1
ATOM 823 O O . GLY A 1 113 ? -3.811 17.769 -8.791 1.00 78.75 113 GLY A O 1
ATOM 824 N N . LYS A 1 114 ? -5.324 17.195 -7.233 1.00 82.44 114 LYS A N 1
ATOM 825 C CA . LYS A 1 114 ? -4.570 17.701 -6.082 1.00 82.44 114 LYS A CA 1
ATOM 826 C C . LYS A 1 114 ? -3.727 16.590 -5.478 1.00 82.44 114 LYS A C 1
ATOM 828 O O . LYS A 1 114 ? -4.218 15.478 -5.282 1.00 82.44 114 LYS A O 1
ATOM 833 N N . GLU A 1 115 ? -2.474 16.902 -5.196 1.00 84.00 115 GLU A N 1
ATOM 834 C CA . GLU A 1 115 ? -1.567 16.007 -4.493 1.00 84.00 115 GLU A CA 1
ATOM 835 C C . GLU A 1 115 ? -1.950 15.929 -3.015 1.00 84.00 115 GLU A C 1
ATOM 837 O O . GLU A 1 115 ? -2.270 16.937 -2.383 1.00 84.00 115 GLU A O 1
ATOM 842 N N . VAL A 1 116 ? -1.980 14.710 -2.488 1.00 85.44 116 VAL A N 1
ATOM 843 C CA . VAL A 1 116 ? -2.264 14.433 -1.085 1.00 85.44 116 VAL A CA 1
ATOM 844 C C . VAL A 1 116 ? -0.921 14.255 -0.395 1.00 85.44 116 VAL A C 1
ATOM 846 O O . VAL A 1 116 ? -0.176 13.335 -0.726 1.00 85.44 116 VAL A O 1
ATOM 849 N N . GLY A 1 117 ? -0.615 15.128 0.565 1.00 84.69 117 GLY A N 1
ATOM 850 C CA . GLY A 1 117 ? 0.588 15.029 1.391 1.00 84.69 117 GLY A CA 1
ATOM 851 C C . GLY A 1 117 ? 0.495 13.855 2.361 1.00 84.69 117 GLY A C 1
ATOM 852 O O . GLY A 1 117 ? 0.228 14.049 3.543 1.00 84.69 117 GLY A O 1
ATOM 853 N N . LEU A 1 118 ? 0.669 12.633 1.854 1.00 87.88 118 LEU A N 1
ATOM 854 C CA . LEU A 1 118 ? 0.684 11.424 2.669 1.00 87.88 118 LEU A CA 1
ATOM 855 C C . LEU A 1 118 ? 1.955 11.436 3.527 1.00 87.88 118 LEU A C 1
ATOM 857 O O . LEU A 1 118 ? 3.062 11.219 3.036 1.00 87.88 118 LEU A O 1
ATOM 861 N N . ALA A 1 119 ? 1.785 11.713 4.816 1.00 90.06 119 ALA A N 1
ATOM 862 C CA . ALA A 1 119 ? 2.852 11.758 5.803 1.00 90.06 119 ALA A CA 1
ATOM 863 C C . ALA A 1 119 ? 2.405 11.048 7.091 1.00 90.06 119 ALA A C 1
ATOM 865 O O . ALA A 1 119 ? 1.203 10.997 7.378 1.00 90.06 119 ALA A O 1
ATOM 866 N N . PRO A 1 120 ? 3.341 10.503 7.890 1.00 91.69 120 PRO A N 1
ATOM 867 C CA . PRO A 1 120 ? 3.007 9.987 9.211 1.00 91.69 120 PRO A CA 1
ATOM 868 C C . PRO A 1 120 ? 2.370 11.092 10.061 1.00 91.69 120 PRO A C 1
ATOM 870 O O . PRO A 1 120 ? 2.839 12.228 10.046 1.00 91.69 120 PRO A O 1
ATOM 873 N N . GLY A 1 121 ? 1.309 10.764 10.794 1.00 90.88 121 GLY A N 1
ATOM 874 C CA . GLY A 1 121 ? 0.545 11.730 11.585 1.00 90.88 121 GLY A CA 1
ATOM 875 C C . GLY A 1 121 ? -0.628 12.384 10.848 1.00 90.88 121 GLY A C 1
ATOM 876 O O . GLY A 1 121 ? -1.414 13.069 11.492 1.00 90.88 121 GLY A O 1
ATOM 877 N N . LEU A 1 122 ? -0.793 12.163 9.536 1.00 92.75 122 LEU A N 1
ATOM 878 C CA . LEU A 1 122 ? -1.969 12.651 8.811 1.00 92.75 122 LEU A CA 1
ATOM 879 C C . LEU A 1 122 ? -3.246 11.989 9.351 1.00 92.75 122 LEU A C 1
ATOM 881 O O . LEU A 1 122 ? -3.322 10.762 9.445 1.00 92.75 122 LEU A O 1
ATOM 885 N N . GLU A 1 123 ? -4.253 12.802 9.655 1.00 93.44 123 GLU A N 1
ATOM 886 C CA . GLU A 1 123 ? -5.569 12.330 10.081 1.00 93.44 123 GLU A CA 1
ATOM 887 C C . GLU A 1 123 ? -6.433 11.944 8.876 1.00 93.44 123 GLU A C 1
ATOM 889 O O . GLU A 1 123 ? -6.581 12.688 7.902 1.00 93.44 123 GLU A O 1
ATOM 894 N N . VAL A 1 124 ? -7.013 10.754 8.953 1.00 94.81 124 VAL A N 1
ATOM 895 C CA . VAL A 1 124 ? -7.949 10.192 7.979 1.00 94.81 124 VAL A CA 1
ATOM 896 C C . VAL A 1 124 ? -9.086 9.509 8.725 1.00 94.81 124 VAL A C 1
ATOM 898 O O . VAL A 1 124 ? -9.067 9.402 9.948 1.00 94.81 124 VAL A O 1
ATOM 901 N N . ALA A 1 125 ? -10.085 9.027 7.998 1.00 94.50 125 ALA A N 1
ATOM 902 C CA . ALA A 1 125 ? -11.117 8.179 8.569 1.00 94.50 125 ALA A CA 1
ATOM 903 C C . ALA A 1 125 ? -11.183 6.832 7.849 1.00 94.50 125 ALA A C 1
ATOM 905 O O . ALA A 1 125 ? -11.069 6.769 6.625 1.00 94.50 125 ALA A O 1
ATOM 906 N N . VAL A 1 126 ? -11.383 5.759 8.609 1.00 95.19 126 VAL A N 1
ATOM 907 C CA . VAL A 1 126 ? -11.622 4.403 8.106 1.00 95.19 126 VAL A CA 1
ATOM 908 C C . VAL A 1 126 ? -13.042 4.020 8.479 1.00 95.19 126 VAL A C 1
ATOM 910 O O . VAL A 1 126 ? -13.391 4.045 9.654 1.00 95.19 126 VAL A O 1
ATOM 913 N N . ALA A 1 127 ? -13.882 3.730 7.484 1.00 91.00 127 ALA A N 1
ATOM 914 C CA . ALA A 1 127 ? -15.306 3.443 7.699 1.00 91.00 127 ALA A CA 1
ATOM 915 C C . ALA A 1 127 ? -16.049 4.514 8.544 1.00 91.00 127 ALA A C 1
ATOM 917 O O . ALA A 1 127 ? -17.021 4.214 9.230 1.00 91.00 127 ALA A O 1
ATOM 918 N N . GLY A 1 128 ? -15.601 5.777 8.480 1.00 88.81 128 GLY A N 1
ATOM 919 C CA . GLY A 1 128 ? -16.171 6.903 9.235 1.00 88.81 128 GLY A CA 1
ATOM 920 C C . GLY A 1 128 ? -15.563 7.138 10.623 1.00 88.81 128 GLY A C 1
ATOM 921 O O . GLY A 1 128 ? -15.917 8.115 11.276 1.00 88.81 128 GLY A O 1
ATOM 922 N N . GLU A 1 129 ? -14.627 6.298 11.058 1.00 92.56 129 GLU A N 1
ATOM 923 C CA . GLU A 1 129 ? -13.942 6.412 12.348 1.00 92.56 129 GLU A CA 1
ATOM 924 C C . GLU A 1 129 ? -12.550 7.031 12.189 1.00 92.56 129 GLU A C 1
ATOM 926 O O . GLU A 1 129 ? -11.873 6.734 11.203 1.00 92.56 129 GLU A O 1
ATOM 931 N N . PRO A 1 130 ? -12.085 7.863 13.137 1.00 93.62 130 PRO A N 1
ATOM 932 C CA . PRO A 1 130 ? -10.797 8.530 13.025 1.00 93.62 130 PRO A CA 1
ATOM 933 C C . PRO A 1 130 ? -9.636 7.530 13.044 1.00 93.62 130 PRO A C 1
ATOM 935 O O . PRO A 1 130 ? -9.590 6.590 13.844 1.00 93.62 130 PRO A O 1
ATOM 938 N N . ALA A 1 131 ? -8.671 7.771 12.166 1.00 95.06 131 ALA A N 1
ATOM 939 C CA . ALA A 1 131 ? -7.429 7.033 12.083 1.00 95.06 131 ALA A CA 1
ATOM 940 C C . ALA A 1 131 ? -6.260 7.961 11.735 1.00 95.06 131 ALA A C 1
ATOM 942 O O . ALA A 1 131 ? -6.426 9.016 11.124 1.00 95.06 131 ALA A O 1
ATOM 943 N N . THR A 1 132 ? -5.053 7.548 12.096 1.00 95.44 132 THR A N 1
ATOM 944 C CA . THR A 1 132 ? -3.831 8.318 11.852 1.00 95.44 132 THR A CA 1
ATOM 945 C C . THR A 1 132 ? -2.866 7.509 11.001 1.00 95.44 132 THR A C 1
ATOM 947 O O . THR A 1 132 ? -2.611 6.337 11.289 1.00 95.44 132 THR A O 1
ATOM 950 N N . LEU A 1 133 ? -2.298 8.131 9.967 1.00 95.25 133 LEU A N 1
ATOM 951 C CA . LEU A 1 133 ? -1.285 7.497 9.128 1.00 95.25 133 LEU A CA 1
ATOM 952 C C . LEU A 1 133 ? -0.013 7.206 9.922 1.00 95.25 133 LEU A C 1
ATOM 954 O O . LEU A 1 133 ? 0.497 8.046 10.663 1.00 95.25 133 LEU A O 1
ATOM 958 N N . ALA A 1 134 ? 0.547 6.029 9.684 1.00 93.25 134 ALA A N 1
ATOM 959 C CA . ALA A 1 134 ? 1.800 5.563 10.246 1.00 93.25 134 ALA A CA 1
ATOM 960 C C . ALA A 1 134 ? 2.760 5.150 9.128 1.00 93.25 134 ALA A C 1
ATOM 962 O O . ALA A 1 134 ? 2.363 4.518 8.145 1.00 93.25 134 ALA A O 1
ATOM 963 N N . ALA A 1 135 ? 4.042 5.480 9.296 1.00 91.19 135 ALA A N 1
ATOM 964 C CA . ALA A 1 135 ? 5.086 4.902 8.462 1.00 91.19 135 ALA A CA 1
ATOM 965 C C . ALA A 1 135 ? 5.160 3.385 8.689 1.00 91.19 135 ALA A C 1
ATOM 967 O O . ALA A 1 135 ? 4.947 2.902 9.802 1.00 91.19 135 ALA A O 1
ATOM 968 N N . LEU A 1 136 ? 5.484 2.652 7.628 1.00 91.31 136 LEU A N 1
ATOM 969 C CA . LEU A 1 136 ? 5.689 1.212 7.684 1.00 91.31 136 LEU A CA 1
ATOM 970 C C . LEU A 1 136 ? 7.190 0.933 7.828 1.00 91.31 136 LEU A C 1
ATOM 972 O O . LEU A 1 136 ? 7.945 1.376 6.968 1.00 91.31 136 LEU A O 1
ATOM 976 N N . PRO A 1 137 ? 7.634 0.216 8.874 1.00 88.00 137 PRO A N 1
ATOM 977 C CA . PRO A 1 137 ? 9.049 -0.113 9.053 1.00 88.00 137 PRO A CA 1
ATOM 978 C C . PRO A 1 137 ? 9.645 -0.920 7.896 1.00 88.00 137 PRO A C 1
ATOM 980 O O . PRO A 1 137 ? 10.812 -0.739 7.562 1.00 88.00 137 PRO A O 1
ATOM 983 N N . TYR A 1 138 ? 8.854 -1.819 7.304 1.00 88.88 138 TYR A N 1
ATOM 984 C CA . TYR A 1 138 ? 9.306 -2.689 6.221 1.00 88.88 138 TYR A CA 1
ATOM 985 C C . TYR A 1 138 ? 9.307 -1.993 4.853 1.00 88.88 138 TYR A C 1
ATOM 987 O O . TYR A 1 138 ? 10.218 -2.195 4.057 1.00 88.88 138 TYR A O 1
ATOM 995 N N . ALA A 1 139 ? 8.286 -1.181 4.571 1.00 87.06 139 ALA A N 1
ATOM 996 C CA . ALA A 1 139 ? 8.101 -0.589 3.253 1.00 87.06 139 ALA A CA 1
ATOM 997 C C . ALA A 1 139 ? 9.021 0.626 3.057 1.00 87.06 139 ALA A C 1
ATOM 999 O O . ALA A 1 139 ? 8.988 1.580 3.835 1.00 87.06 139 ALA A O 1
ATOM 1000 N N . THR A 1 140 ? 9.801 0.629 1.979 1.00 86.00 140 THR A N 1
ATOM 1001 C CA . THR A 1 140 ? 10.619 1.776 1.567 1.00 86.00 140 THR A CA 1
ATOM 1002 C C . THR A 1 140 ? 9.960 2.515 0.408 1.00 86.00 140 THR A C 1
ATOM 1004 O O . THR A 1 140 ? 9.081 1.988 -0.270 1.00 86.00 140 THR A O 1
ATOM 1007 N N . ARG A 1 141 ? 10.345 3.774 0.183 1.00 85.44 141 ARG A N 1
ATOM 1008 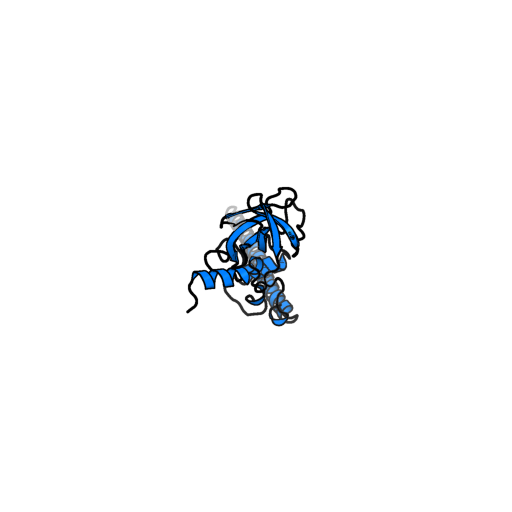C CA . ARG A 1 141 ? 9.816 4.600 -0.924 1.00 85.44 141 ARG A CA 1
ATOM 1009 C C . ARG A 1 141 ? 10.894 5.145 -1.846 1.00 85.44 141 ARG A C 1
ATOM 1011 O O . ARG A 1 141 ? 10.620 5.971 -2.708 1.00 85.44 141 ARG A O 1
ATOM 1018 N N . GLU A 1 142 ? 12.113 4.673 -1.642 1.00 84.50 142 GLU A N 1
ATOM 1019 C CA . GLU A 1 142 ? 13.300 5.101 -2.355 1.00 84.50 142 GLU A CA 1
ATOM 1020 C C . GLU A 1 142 ? 14.095 3.862 -2.747 1.00 84.50 142 GLU A C 1
ATOM 1022 O O . GLU A 1 142 ? 14.171 2.884 -1.991 1.00 84.50 142 GLU A O 1
ATOM 1027 N N . PHE A 1 143 ? 14.665 3.903 -3.948 1.00 83.06 143 PHE A N 1
ATOM 1028 C CA . PHE A 1 143 ? 15.602 2.887 -4.396 1.00 83.06 143 PHE A CA 1
ATOM 1029 C C . PHE A 1 143 ? 16.917 3.018 -3.639 1.00 83.06 143 PHE A C 1
ATOM 1031 O O . PHE A 1 143 ? 17.375 4.118 -3.325 1.00 83.06 143 PHE A O 1
ATOM 1038 N N . LEU A 1 144 ? 17.559 1.880 -3.390 1.00 81.31 144 LEU A N 1
ATOM 1039 C CA . LEU A 1 144 ? 18.934 1.892 -2.920 1.00 81.31 144 LEU A CA 1
ATOM 1040 C C . LEU A 1 144 ? 19.839 2.431 -4.042 1.00 81.31 144 LEU A C 1
ATOM 1042 O O . LEU A 1 144 ? 19.595 2.132 -5.212 1.00 81.31 144 LEU A O 1
ATOM 1046 N N . PRO A 1 145 ? 20.921 3.165 -3.723 1.00 77.31 145 PRO A N 1
ATOM 1047 C CA . PRO A 1 145 ? 21.786 3.776 -4.737 1.00 77.31 145 PRO A CA 1
ATOM 1048 C C . PRO A 1 145 ? 22.336 2.802 -5.789 1.00 77.31 145 PRO A C 1
ATOM 1050 O O . PRO A 1 145 ? 22.529 3.170 -6.938 1.00 77.31 145 PRO A O 1
ATOM 1053 N N . GLN A 1 146 ? 22.576 1.552 -5.396 1.00 76.06 146 GLN A N 1
ATOM 1054 C CA . GLN A 1 146 ? 23.079 0.478 -6.260 1.00 76.06 146 GLN A CA 1
ATOM 1055 C C . GLN A 1 146 ? 22.033 -0.101 -7.227 1.00 76.06 146 GLN A C 1
ATOM 1057 O O . GLN A 1 146 ? 22.388 -0.817 -8.158 1.00 76.06 146 GLN A O 1
ATOM 1062 N N . ASP A 1 147 ? 20.752 0.152 -6.965 1.00 77.56 147 ASP A N 1
ATOM 1063 C CA . ASP A 1 147 ? 19.627 -0.381 -7.730 1.00 77.56 147 ASP A CA 1
ATOM 1064 C C . ASP A 1 147 ? 19.111 0.621 -8.773 1.00 77.56 147 ASP A C 1
ATOM 1066 O O . ASP A 1 147 ? 18.269 0.262 -9.597 1.00 77.56 147 ASP A O 1
ATOM 1070 N N . LEU A 1 148 ? 19.648 1.844 -8.771 1.00 75.25 148 LEU A N 1
ATOM 1071 C CA . LEU A 1 148 ? 19.479 2.835 -9.829 1.00 75.25 148 LEU A CA 1
ATOM 1072 C C . LEU A 1 148 ? 20.488 2.573 -10.958 1.00 75.25 148 LEU A C 1
ATOM 1074 O O . LEU A 1 148 ? 21.632 2.203 -10.672 1.00 75.25 148 LEU A O 1
ATOM 1078 N N . PRO A 1 149 ? 20.099 2.763 -12.232 1.00 65.44 149 PRO A N 1
ATOM 1079 C CA . PRO A 1 149 ? 21.026 2.635 -13.350 1.00 65.44 149 PRO A CA 1
ATOM 1080 C C . PRO A 1 149 ? 22.202 3.597 -13.157 1.00 65.44 149 PRO A C 1
ATOM 1082 O O . PRO A 1 149 ? 22.034 4.752 -12.762 1.00 65.44 149 PRO A O 1
ATOM 1085 N N . SER A 1 150 ? 23.420 3.119 -13.407 1.00 60.72 150 SER A N 1
ATOM 1086 C CA . SER A 1 150 ? 24.589 3.990 -13.350 1.00 60.72 150 SER A CA 1
ATOM 1087 C C . SER A 1 150 ? 24.612 4.920 -14.569 1.00 60.72 150 SER A C 1
ATOM 1089 O O . SER A 1 150 ? 24.072 4.591 -15.623 1.00 60.72 150 SER A O 1
ATOM 1091 N N . ALA A 1 151 ? 25.349 6.033 -14.501 1.00 56.28 151 ALA A N 1
ATOM 1092 C CA . ALA A 1 151 ? 25.573 6.916 -15.659 1.00 56.28 151 ALA A CA 1
ATOM 1093 C C . ALA A 1 151 ? 26.213 6.204 -16.882 1.00 56.28 151 ALA A C 1
ATOM 1095 O O . ALA A 1 151 ? 26.294 6.766 -17.976 1.00 56.28 151 ALA A O 1
ATOM 1096 N N . LYS A 1 152 ? 26.721 4.973 -16.712 1.00 50.00 152 LYS A N 1
ATOM 1097 C CA . LYS A 1 152 ? 27.192 4.116 -17.812 1.00 50.00 152 LYS A CA 1
ATOM 1098 C C . LYS A 1 152 ? 26.067 3.289 -18.442 1.00 50.00 152 LYS A C 1
ATOM 1100 O O . LYS A 1 152 ? 26.168 2.983 -19.627 1.00 50.00 152 LYS A O 1
ATOM 1105 N N . ASP A 1 153 ? 25.027 2.958 -17.682 1.00 49.88 153 ASP A N 1
ATOM 1106 C CA . ASP A 1 153 ? 23.870 2.178 -18.130 1.00 49.88 153 ASP A CA 1
ATOM 1107 C C . ASP A 1 153 ? 22.869 3.052 -18.896 1.00 49.88 153 ASP A C 1
ATOM 1109 O O . ASP A 1 153 ? 22.371 2.614 -19.928 1.00 49.88 153 ASP A O 1
ATOM 1113 N N . GLU A 1 154 ? 22.709 4.329 -18.519 1.00 50.88 154 GLU A N 1
ATOM 1114 C CA . GLU A 1 154 ? 21.922 5.317 -19.287 1.00 50.88 154 GLU A CA 1
ATOM 1115 C C . GLU A 1 154 ? 22.423 5.461 -20.737 1.00 50.88 154 GLU A C 1
ATOM 1117 O O . GLU A 1 154 ? 21.638 5.575 -21.674 1.00 50.88 154 GLU A O 1
ATOM 1122 N N . LYS A 1 155 ? 23.746 5.389 -20.960 1.00 44.59 155 LYS A N 1
ATOM 1123 C CA . LYS A 1 155 ? 24.335 5.389 -22.314 1.00 44.59 155 LYS A CA 1
ATOM 1124 C C . LYS A 1 155 ? 24.075 4.100 -23.087 1.00 44.59 155 LYS A C 1
ATOM 1126 O O . LYS A 1 155 ? 24.157 4.109 -24.312 1.00 44.59 155 LYS A O 1
ATOM 1131 N N . LYS A 1 156 ? 23.826 2.993 -22.389 1.00 46.09 156 LYS A N 1
ATOM 1132 C CA . LYS A 1 156 ? 23.559 1.686 -22.988 1.00 46.09 156 LYS A CA 1
ATOM 1133 C C . LYS A 1 156 ? 22.080 1.555 -23.352 1.00 46.09 156 LYS A C 1
ATOM 1135 O O . LYS A 1 156 ? 21.794 1.083 -24.442 1.00 46.09 156 LYS A O 1
ATOM 1140 N N . GLU A 1 157 ? 21.172 2.039 -22.504 1.00 46.16 157 GLU A N 1
ATOM 1141 C CA . GLU A 1 157 ? 19.737 2.146 -22.810 1.00 46.16 157 GLU A CA 1
ATOM 1142 C C . GLU A 1 157 ? 19.464 3.168 -23.922 1.00 46.16 157 GLU A C 1
ATOM 1144 O O . GLU A 1 157 ? 18.775 2.834 -24.881 1.00 46.16 157 GLU A O 1
ATOM 1149 N N . ALA A 1 158 ? 20.102 4.346 -23.895 1.00 41.50 158 ALA A N 1
ATOM 1150 C CA . ALA A 1 158 ? 19.998 5.316 -24.990 1.00 41.50 158 ALA A CA 1
ATOM 1151 C C . ALA A 1 158 ? 20.514 4.761 -26.334 1.00 41.50 158 ALA A C 1
ATOM 1153 O O . ALA A 1 158 ? 20.001 5.122 -27.388 1.00 41.50 158 ALA A O 1
ATOM 1154 N N . ALA A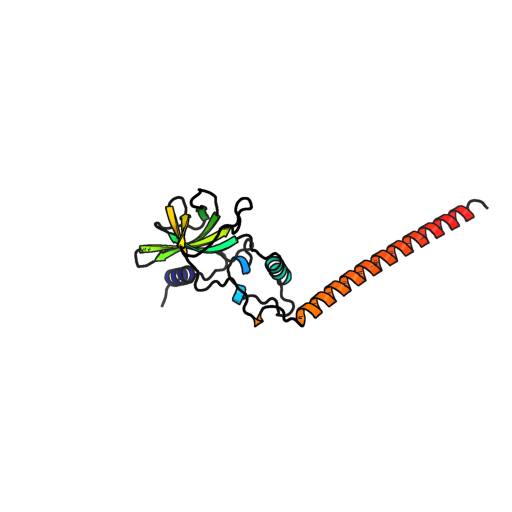 1 159 ? 21.505 3.860 -26.316 1.00 45.12 159 ALA A N 1
ATOM 1155 C CA . ALA A 1 159 ? 21.992 3.195 -27.526 1.00 45.12 159 ALA A CA 1
ATOM 1156 C C . ALA A 1 159 ? 21.025 2.117 -28.056 1.00 45.12 159 ALA A C 1
ATOM 1158 O O . ALA A 1 159 ? 20.993 1.885 -29.262 1.00 45.12 159 ALA A O 1
ATOM 1159 N N . VAL A 1 160 ? 20.235 1.480 -27.183 1.00 49.12 160 VAL A N 1
ATOM 1160 C CA . VAL A 1 160 ? 19.185 0.523 -27.579 1.00 49.12 160 VAL A CA 1
ATOM 1161 C C . VAL A 1 160 ? 17.970 1.262 -28.157 1.00 49.12 160 VAL A C 1
ATOM 1163 O O . VAL A 1 160 ? 17.426 0.829 -29.170 1.00 49.12 160 VAL A O 1
ATOM 1166 N N . GLU A 1 161 ? 17.603 2.426 -27.605 1.00 48.72 161 GLU A N 1
ATOM 1167 C CA . GLU A 1 161 ? 16.559 3.291 -28.184 1.00 48.72 161 GLU A CA 1
ATOM 1168 C C . GLU A 1 161 ? 16.943 3.841 -29.576 1.00 48.72 161 GLU A C 1
ATOM 1170 O O . GLU A 1 161 ? 16.083 3.969 -30.453 1.00 48.72 161 GLU A O 1
ATOM 1175 N N . ASP A 1 162 ? 18.231 4.115 -29.824 1.00 44.75 162 ASP A N 1
ATOM 1176 C CA . ASP A 1 162 ? 18.725 4.578 -31.132 1.00 44.75 162 ASP A CA 1
ATOM 1177 C C . ASP A 1 162 ? 18.736 3.452 -32.196 1.00 44.75 162 ASP A C 1
ATOM 1179 O O . ASP A 1 162 ? 18.496 3.706 -33.381 1.00 44.75 162 ASP A O 1
ATOM 1183 N N . GLU A 1 163 ? 18.944 2.185 -31.805 1.00 48.97 163 GLU A N 1
ATOM 1184 C CA . GLU A 1 163 ? 18.840 1.039 -32.728 1.00 48.97 163 GLU A CA 1
ATOM 1185 C C . GLU A 1 163 ? 17.394 0.782 -33.189 1.00 48.97 163 GLU A C 1
ATOM 1187 O O . GLU A 1 163 ? 17.166 0.555 -34.385 1.00 48.97 163 GLU A O 1
ATOM 1192 N N . ASP A 1 164 ? 16.406 0.896 -32.295 1.00 49.69 164 ASP A N 1
ATOM 1193 C CA . ASP A 1 164 ? 14.985 0.785 -32.658 1.00 49.69 164 ASP A CA 1
ATOM 1194 C C . ASP A 1 164 ? 14.515 1.973 -33.523 1.00 49.69 164 ASP A C 1
ATOM 1196 O O . ASP A 1 164 ? 13.760 1.798 -34.492 1.00 49.69 164 ASP A O 1
ATOM 1200 N N . ALA A 1 165 ? 15.031 3.183 -33.272 1.00 52.00 165 ALA A N 1
ATOM 1201 C CA . ALA A 1 165 ? 14.793 4.348 -34.127 1.00 52.00 165 ALA A CA 1
ATOM 1202 C C . ALA A 1 165 ? 15.424 4.183 -35.527 1.00 52.00 165 ALA A C 1
ATOM 1204 O O . ALA A 1 165 ? 14.802 4.516 -36.549 1.00 52.00 165 ALA A O 1
ATOM 1205 N N . ALA A 1 166 ? 16.629 3.608 -35.608 1.00 50.50 166 ALA A N 1
ATOM 1206 C CA . ALA A 1 166 ? 17.294 3.300 -36.871 1.00 50.50 166 ALA A CA 1
ATOM 1207 C C . ALA A 1 166 ? 16.543 2.223 -37.676 1.00 50.50 166 ALA A C 1
ATOM 1209 O O . ALA A 1 166 ? 16.437 2.338 -38.905 1.00 50.50 166 ALA A O 1
ATOM 1210 N N . ALA A 1 167 ? 15.970 1.212 -37.012 1.00 55.94 167 ALA A N 1
ATOM 1211 C CA . ALA A 1 167 ? 15.140 0.187 -37.644 1.00 55.94 167 ALA A CA 1
ATOM 1212 C C . ALA A 1 167 ? 13.844 0.776 -38.234 1.00 55.94 167 ALA A C 1
ATOM 1214 O O . ALA A 1 167 ? 13.517 0.509 -39.399 1.00 55.94 167 ALA A O 1
ATOM 1215 N N . ALA A 1 168 ? 13.160 1.658 -37.496 1.00 59.94 168 ALA A N 1
ATOM 1216 C CA . ALA A 1 168 ? 11.963 2.357 -37.970 1.00 59.94 168 ALA A CA 1
ATOM 1217 C C . ALA A 1 168 ? 12.253 3.268 -39.181 1.00 59.94 168 ALA A C 1
ATOM 1219 O O . ALA A 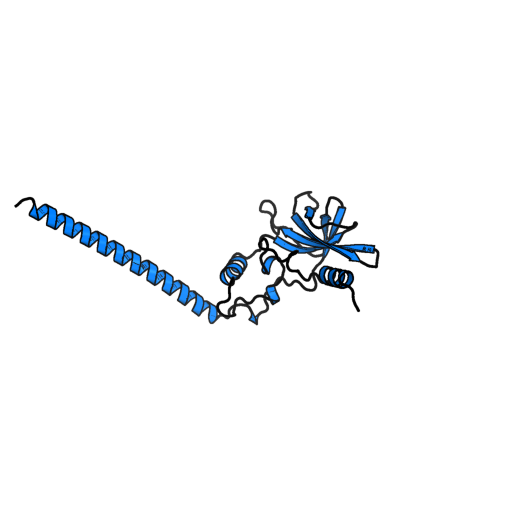1 168 ? 11.508 3.267 -40.170 1.00 59.94 168 ALA A O 1
ATOM 1220 N N . ALA A 1 169 ? 13.382 3.988 -39.170 1.00 63.16 169 ALA A N 1
ATOM 1221 C CA . ALA A 1 169 ? 13.802 4.832 -40.290 1.00 63.16 169 ALA A CA 1
ATOM 1222 C C . ALA A 1 169 ? 14.161 4.018 -41.552 1.00 63.16 169 ALA A C 1
ATOM 1224 O O . ALA A 1 169 ? 13.873 4.442 -42.680 1.00 63.16 169 ALA A O 1
ATOM 1225 N N . LYS A 1 170 ? 14.762 2.830 -41.387 1.00 69.00 170 LYS A N 1
ATOM 1226 C CA . LYS A 1 170 ? 15.089 1.918 -42.499 1.00 69.00 170 LYS A CA 1
ATOM 1227 C C . LYS A 1 170 ? 13.825 1.319 -43.124 1.00 69.00 170 LYS A C 1
ATOM 1229 O O . LYS A 1 170 ? 13.728 1.266 -44.352 1.00 69.00 170 LYS A O 1
ATOM 1234 N N . ALA A 1 171 ? 12.837 0.952 -42.304 1.00 70.31 171 ALA A N 1
ATOM 1235 C CA . ALA A 1 171 ? 11.537 0.460 -42.762 1.00 70.31 171 ALA A CA 1
ATOM 1236 C C . ALA A 1 171 ? 10.758 1.527 -43.555 1.00 70.31 171 ALA A C 1
ATOM 1238 O O . ALA A 1 171 ? 10.233 1.239 -44.633 1.00 70.31 171 ALA A O 1
ATOM 1239 N N . ALA A 1 172 ? 10.760 2.782 -43.089 1.00 75.12 172 ALA A N 1
ATOM 1240 C CA . ALA A 1 172 ? 10.116 3.893 -43.792 1.00 75.12 172 ALA A CA 1
ATOM 1241 C C . ALA A 1 172 ? 10.746 4.167 -45.172 1.00 75.12 172 ALA A C 1
ATOM 1243 O O . ALA A 1 172 ? 10.030 4.327 -46.164 1.00 75.12 172 ALA A O 1
ATOM 1244 N N . LYS A 1 173 ? 12.086 4.154 -45.273 1.00 74.81 173 LYS A N 1
ATOM 1245 C CA . LYS A 1 173 ? 12.788 4.307 -46.563 1.00 74.81 173 LYS A CA 1
ATOM 1246 C C . LYS A 1 173 ? 12.508 3.148 -47.521 1.00 74.81 173 LYS A C 1
ATOM 1248 O O . LYS A 1 173 ? 12.333 3.383 -48.716 1.00 74.81 173 LYS A O 1
ATOM 1253 N N . MET A 1 174 ? 12.442 1.915 -47.013 1.00 76.44 174 MET A N 1
ATOM 1254 C CA . MET A 1 174 ? 12.147 0.738 -47.835 1.00 76.44 174 MET A CA 1
ATOM 1255 C C . MET A 1 174 ? 10.726 0.800 -48.414 1.00 76.44 174 MET A C 1
ATOM 1257 O O . MET A 1 174 ? 10.540 0.543 -49.603 1.00 76.44 174 MET A O 1
ATOM 1261 N N . LYS A 1 175 ? 9.745 1.238 -47.614 1.00 81.56 175 LYS A N 1
ATOM 1262 C CA . LYS A 1 175 ? 8.358 1.430 -48.060 1.00 81.56 175 LYS A CA 1
ATOM 1263 C C . LYS A 1 175 ? 8.244 2.491 -49.163 1.00 81.56 175 LYS A C 1
ATOM 1265 O O . LYS A 1 175 ? 7.646 2.231 -50.204 1.00 81.56 175 LYS A O 1
ATOM 1270 N N . ALA A 1 176 ? 8.905 3.638 -48.996 1.00 81.94 176 ALA A N 1
ATOM 1271 C CA . ALA A 1 176 ? 8.916 4.695 -50.011 1.00 81.94 176 ALA A CA 1
ATOM 1272 C C . ALA A 1 176 ? 9.574 4.249 -51.335 1.00 81.94 176 ALA A C 1
ATOM 1274 O O . ALA A 1 176 ? 9.148 4.647 -52.421 1.00 81.94 176 ALA A O 1
ATOM 1275 N N . MET A 1 177 ? 10.607 3.400 -51.270 1.00 80.50 177 MET A N 1
ATOM 1276 C CA . MET A 1 177 ? 11.250 2.842 -52.464 1.00 80.50 177 MET A CA 1
ATOM 1277 C C . MET A 1 177 ? 10.339 1.850 -53.202 1.00 80.50 177 MET A C 1
ATOM 1279 O O . MET A 1 177 ? 10.292 1.869 -54.433 1.00 80.50 177 MET A O 1
ATOM 1283 N N . GLN A 1 178 ? 9.589 1.023 -52.469 1.00 79.06 178 GLN A N 1
ATOM 1284 C CA . GLN A 1 178 ? 8.622 0.082 -53.043 1.00 79.06 178 GLN A CA 1
ATOM 1285 C C . GLN A 1 178 ? 7.460 0.801 -53.738 1.00 79.06 178 GLN A C 1
ATOM 1287 O O . GLN A 1 178 ? 7.107 0.439 -54.858 1.00 79.06 178 GLN A O 1
ATOM 1292 N N . GLU A 1 179 ? 6.923 1.864 -53.135 1.00 85.88 179 GLU A N 1
ATOM 1293 C CA . GLU A 1 179 ? 5.861 2.680 -53.745 1.00 85.88 179 GLU A CA 1
ATOM 1294 C C . GLU A 1 179 ? 6.333 3.342 -55.051 1.00 85.88 179 GLU A C 1
ATOM 1296 O O . GLU A 1 179 ? 5.610 3.365 -56.050 1.00 85.88 179 GLU A O 1
ATOM 1301 N N . ARG A 1 180 ? 7.587 3.807 -55.094 1.00 84.56 180 ARG A N 1
ATOM 1302 C CA . ARG A 1 180 ? 8.179 4.413 -56.296 1.00 84.56 180 ARG A CA 1
ATOM 1303 C C . ARG A 1 180 ? 8.417 3.394 -57.413 1.00 84.56 180 ARG A C 1
ATOM 1305 O O . ARG A 1 180 ? 8.197 3.707 -58.583 1.00 84.56 180 ARG A O 1
ATOM 1312 N N . LEU A 1 181 ? 8.828 2.177 -57.057 1.00 81.94 181 LEU A N 1
ATOM 1313 C CA . LEU A 1 181 ? 8.956 1.062 -57.999 1.00 81.94 181 LEU A CA 1
ATOM 1314 C C . LEU A 1 181 ? 7.593 0.632 -58.555 1.00 81.94 181 LEU A C 1
ATOM 1316 O O . LEU A 1 181 ? 7.476 0.429 -59.762 1.00 81.94 181 LEU A O 1
ATOM 1320 N N . ALA A 1 182 ? 6.559 0.565 -57.714 1.00 87.12 182 ALA A N 1
ATOM 1321 C CA . ALA A 1 182 ? 5.200 0.238 -58.143 1.00 87.12 182 ALA A CA 1
ATOM 1322 C C . ALA A 1 182 ? 4.634 1.293 -59.111 1.00 87.12 182 ALA A C 1
ATOM 1324 O O . ALA A 1 182 ? 4.078 0.945 -60.153 1.00 87.12 182 ALA A O 1
ATOM 1325 N N . ALA A 1 183 ? 4.849 2.583 -58.829 1.00 83.62 183 ALA A N 1
ATOM 1326 C CA . ALA A 1 183 ? 4.450 3.667 -59.728 1.00 83.62 183 ALA A CA 1
ATOM 1327 C C . ALA A 1 183 ? 5.168 3.592 -61.087 1.00 83.62 183 ALA A C 1
ATOM 1329 O O . ALA A 1 183 ? 4.548 3.794 -62.132 1.00 83.62 183 ALA A O 1
ATOM 1330 N N . TYR A 1 184 ? 6.460 3.253 -61.090 1.00 79.00 184 TYR A N 1
ATOM 1331 C CA . TYR A 1 184 ? 7.224 3.073 -62.325 1.00 79.00 184 TYR A CA 1
ATOM 1332 C C . TYR A 1 184 ? 6.731 1.870 -63.143 1.00 79.00 184 TYR A C 1
ATOM 1334 O O . TYR A 1 184 ? 6.553 1.972 -64.356 1.00 79.00 184 TYR A O 1
ATOM 1342 N N . GLN A 1 185 ? 6.438 0.746 -62.485 1.00 81.88 185 GLN A N 1
ATOM 1343 C CA . GLN A 1 185 ? 5.873 -0.435 -63.141 1.00 81.88 185 GLN A CA 1
ATOM 1344 C C . GLN A 1 185 ? 4.486 -0.153 -63.737 1.00 81.88 185 GLN A C 1
ATOM 1346 O O . GLN A 1 185 ? 4.218 -0.570 -64.863 1.00 81.88 185 GLN A O 1
ATOM 1351 N N . ALA A 1 186 ? 3.639 0.617 -63.047 1.00 81.25 186 ALA A N 1
ATOM 1352 C CA . ALA A 1 186 ? 2.335 1.037 -63.560 1.00 81.25 186 ALA A CA 1
ATOM 1353 C C . ALA A 1 186 ? 2.451 1.958 -64.791 1.00 81.25 186 ALA A C 1
ATOM 1355 O O . ALA A 1 186 ? 1.710 1.790 -65.760 1.00 81.25 186 ALA A O 1
ATOM 1356 N N . GLN A 1 187 ? 3.414 2.888 -64.803 1.00 77.31 187 GLN A N 1
ATOM 1357 C CA . GLN A 1 187 ? 3.687 3.732 -65.975 1.00 77.31 187 GLN A CA 1
ATOM 1358 C C . GLN A 1 187 ? 4.194 2.914 -67.168 1.00 77.31 187 GLN A C 1
ATOM 1360 O O . GLN A 1 187 ? 3.757 3.133 -68.296 1.00 77.31 187 GLN A O 1
ATOM 1365 N N . MET A 1 188 ? 5.077 1.943 -66.924 1.00 76.38 188 MET A N 1
ATOM 1366 C CA . MET A 1 188 ? 5.594 1.057 -67.970 1.00 76.38 188 MET A CA 1
ATOM 1367 C C . MET A 1 188 ? 4.512 0.124 -68.526 1.00 76.38 188 MET A C 1
ATOM 1369 O O . MET A 1 188 ? 4.516 -0.151 -69.724 1.00 76.38 188 MET A O 1
ATOM 1373 N N . ALA A 1 189 ? 3.560 -0.321 -67.699 1.00 75.88 189 ALA A N 1
ATOM 1374 C CA . ALA A 1 189 ? 2.389 -1.071 -68.151 1.00 75.88 189 ALA A CA 1
ATOM 1375 C C . ALA A 1 189 ? 1.456 -0.206 -69.020 1.00 75.88 189 ALA A C 1
ATOM 1377 O O . ALA A 1 189 ? 1.114 -0.607 -70.130 1.00 75.88 189 ALA A O 1
ATOM 1378 N N . ALA A 1 190 ? 1.137 1.020 -68.588 1.00 72.88 190 ALA A N 1
ATOM 1379 C CA . ALA A 1 190 ? 0.297 1.947 -69.355 1.00 72.88 190 ALA A CA 1
ATOM 1380 C C . ALA A 1 190 ? 0.940 2.408 -70.680 1.00 72.88 190 ALA A C 1
ATOM 1382 O O . ALA A 1 190 ? 0.238 2.698 -71.649 1.00 72.88 190 ALA A O 1
ATOM 1383 N N . ALA A 1 191 ? 2.274 2.466 -70.745 1.00 68.69 191 ALA A N 1
ATOM 1384 C CA . ALA A 1 191 ? 3.013 2.749 -71.975 1.00 68.69 191 ALA A CA 1
ATOM 1385 C C . ALA A 1 191 ? 3.030 1.560 -72.953 1.00 68.69 191 ALA A C 1
ATOM 1387 O O . ALA A 1 191 ? 3.209 1.760 -74.154 1.00 68.69 191 ALA A O 1
ATOM 1388 N N . LYS A 1 192 ? 2.837 0.332 -72.455 1.00 64.50 192 LYS A N 1
ATOM 1389 C CA . LYS A 1 192 ? 2.781 -0.893 -73.264 1.00 64.50 192 LYS A CA 1
ATOM 1390 C C . LYS A 1 192 ? 1.410 -1.127 -73.905 1.00 64.50 192 LYS A C 1
ATOM 1392 O O . LYS A 1 192 ? 1.366 -1.748 -74.954 1.00 64.50 192 LYS A O 1
ATOM 1397 N N . ASP A 1 193 ? 0.339 -0.604 -73.307 1.00 59.56 193 ASP A N 1
ATOM 1398 C CA . ASP A 1 193 ? -1.053 -0.725 -73.789 1.00 59.56 193 ASP A CA 1
ATOM 1399 C C . ASP A 1 193 ? -1.426 0.310 -74.877 1.00 59.56 193 ASP A C 1
ATOM 1401 O O . ASP A 1 193 ? -2.483 0.244 -75.496 1.00 59.56 193 ASP A O 1
ATOM 1405 N N . LYS A 1 194 ? -0.563 1.307 -75.117 1.00 58.28 194 LYS A N 1
ATOM 1406 C CA . LYS A 1 194 ? -0.752 2.352 -76.145 1.00 58.28 194 LYS A CA 1
ATOM 1407 C C . LYS A 1 194 ? 0.020 2.092 -77.445 1.00 58.28 194 LYS A C 1
ATOM 1409 O O . LYS A 1 194 ? 0.163 3.011 -78.253 1.00 58.28 194 LYS A O 1
ATOM 1414 N N . LYS A 1 195 ? 0.552 0.885 -77.631 1.00 48.38 195 LYS A N 1
ATOM 1415 C CA . LYS A 1 195 ? 1.358 0.491 -78.789 1.00 48.38 195 LYS A CA 1
ATOM 1416 C C . LYS A 1 195 ? 0.771 -0.752 -79.434 1.00 48.38 195 LYS A C 1
ATOM 1418 O O . LYS A 1 195 ? 0.779 -0.791 -80.681 1.00 48.38 195 LYS A O 1
#

pLDDT: mean 83.33, std 13.7, range [41.5, 96.81]

Organism: NCBI:txid63592

Foldseek 3Di:
DDDPQNVQQVCLQLLPDDPPFQDDPVDDCLQSQVLAVAFQADPDDPCSVVVVVCVVVPDDQWHKWKKWFPDWADFFWFKAAPVRHTFWTWRDKDADPVRIIMTIIIGGQDDPNDGDPQDFQHWIDTNNTIITIDHRNPGHNDHDPRRDHDPVVVVVVVVVVVVVVVVVVVVVVVVVVVVVVVVVVVVVVVVVVVD

InterPro domains:
  IPR017703 YgfZ/CAF17, C-terminal [TIGR03317] (7-108)
  IPR027266 Aminomethyltransferase superfamily [G3DSA:3.30.1360.120] (1-139)
  IPR045179 YgfZ/GcvT [PTHR22602] (2-130)

Radius of gyration: 26.72 Å; chains: 1; bounding box: 43×40×103 Å

Secondary structure (DSSP, 8-state):
---HHHHHHHHHHHT---BTTTBSTTS-TTTTTBGGG--SSSS--TTHHHHHHHHHTS--SEEEEEEEESS---TTPEEEETTS-EEEEEEEEEE-TTS-EEEEEEEESEETTEEP---TT-EEEETTEEEEEE--SS-BSS--GGGSPPTTTHHHHHHHHHHHHHHHHHHHHHHHHHHHHHHHHHHHHHHHTT-